Protein AF-A0A1C5SNU8-F1 (afdb_monomer)

Solvent-accessible surface area (backbone atoms only — not comparable to full-atom values): 13095 Å² total; per-residue (Å²): 141,83,81,86,81,80,83,77,84,77,80,78,81,73,76,81,72,66,73,66,79,44,72,91,51,41,48,56,44,56,83,48,59,92,78,25,54,75,48,26,38,67,42,46,34,34,47,98,87,69,51,77,47,75,46,83,23,45,29,24,38,69,58,30,41,38,38,37,35,35,64,41,78,27,30,42,33,36,38,38,39,15,30,21,59,19,45,59,41,85,58,34,63,28,77,75,49,74,39,44,51,77,34,76,48,78,47,64,53,31,52,88,84,43,40,69,71,27,66,38,82,75,85,78,60,53,12,31,40,35,44,35,37,36,35,82,88,68,52,77,46,75,49,54,38,35,32,56,96,51,45,53,80,62,37,54,73,74,77,62,88,40,63,92,65,73,50,70,42,83,46,74,59,98,89,46,41,31,40,36,27,75,86,63,63,59,45,48,70,40,81,42,66,39,88,86,76,71,46,41,32,42,21,33,83,87,24,37,52,48,50,60,42,69,46,98,91,71,49,42,24,36,83,86,17,40,62,54,133

Radius of gyration: 21.9 Å; Cα contacts (8 Å, |Δi|>4): 488; chains: 1; bounding box: 41×76×54 Å

Structure (mmCIF, N/CA/C/O backbone):
data_AF-A0A1C5SNU8-F1
#
_entry.id   AF-A0A1C5SNU8-F1
#
loop_
_atom_site.group_PDB
_atom_site.id
_atom_site.type_symbol
_atom_site.label_atom_id
_atom_site.label_alt_id
_atom_site.label_comp_id
_atom_site.label_asym_id
_atom_site.label_entity_id
_atom_site.label_seq_id
_atom_site.pdbx_PDB_ins_code
_atom_site.Cartn_x
_atom_site.Cartn_y
_atom_site.Cartn_z
_atom_site.occupancy
_atom_site.B_iso_or_equiv
_atom_site.auth_seq_id
_atom_site.auth_comp_id
_atom_site.auth_asym_id
_atom_site.auth_atom_id
_atom_site.pdbx_PDB_model_num
ATOM 1 N N . MET A 1 1 ? -14.085 -54.344 -16.705 1.00 44.59 1 MET A N 1
ATOM 2 C CA . MET A 1 1 ? -13.264 -53.292 -16.062 1.00 44.59 1 MET A CA 1
ATOM 3 C C . MET A 1 1 ? -12.958 -52.204 -17.078 1.00 44.59 1 MET A C 1
ATOM 5 O O . MET A 1 1 ? -12.303 -52.516 -18.061 1.00 44.59 1 MET A O 1
ATOM 9 N N . LYS A 1 2 ? -13.405 -50.963 -16.860 1.00 27.94 2 LYS A N 1
ATOM 10 C CA . LYS A 1 2 ? -12.671 -49.728 -17.201 1.00 27.94 2 LYS A CA 1
ATOM 11 C C . LYS A 1 2 ? -13.446 -48.526 -16.653 1.00 27.94 2 LYS A C 1
ATOM 13 O O . LYS A 1 2 ? -14.664 -48.559 -16.545 1.00 27.94 2 LYS A O 1
ATOM 18 N N . LYS A 1 3 ? -12.673 -47.576 -16.140 1.00 29.56 3 LYS A N 1
ATOM 19 C CA . LYS A 1 3 ? -12.987 -46.669 -15.033 1.00 29.56 3 LYS A CA 1
ATOM 20 C C . LYS A 1 3 ? -13.882 -45.501 -15.458 1.00 29.56 3 LYS A C 1
ATOM 22 O O . LYS A 1 3 ? -13.671 -44.911 -16.510 1.00 29.56 3 LYS A O 1
ATOM 27 N N . SER A 1 4 ? -14.806 -45.133 -14.571 1.00 30.09 4 SER A N 1
ATOM 28 C CA . SER A 1 4 ? -15.506 -43.844 -14.563 1.00 30.09 4 SER A CA 1
ATOM 29 C C . SER A 1 4 ? -14.495 -42.708 -14.387 1.00 30.09 4 SER A C 1
ATOM 31 O O . SER A 1 4 ? -13.848 -42.628 -13.343 1.00 30.09 4 SER A O 1
ATOM 33 N N . ILE A 1 5 ? -14.385 -41.811 -15.367 1.00 30.84 5 ILE A N 1
ATOM 34 C CA . ILE A 1 5 ? -13.663 -40.542 -15.216 1.00 30.84 5 ILE A CA 1
ATOM 35 C C . ILE A 1 5 ? -14.687 -39.502 -14.761 1.00 30.84 5 ILE A C 1
ATOM 37 O O . ILE A 1 5 ? -15.516 -39.044 -15.541 1.00 30.84 5 ILE A O 1
ATOM 41 N N . LYS A 1 6 ? -14.659 -39.165 -13.469 1.00 28.91 6 LYS A N 1
ATOM 42 C CA . LYS A 1 6 ? -15.333 -37.971 -12.955 1.00 28.91 6 LYS A CA 1
ATOM 43 C C . LYS A 1 6 ? -14.480 -36.766 -13.344 1.00 28.91 6 LYS A C 1
ATOM 45 O O . LYS A 1 6 ? -13.405 -36.573 -12.782 1.00 28.91 6 LYS A O 1
ATOM 50 N N . THR A 1 7 ? -14.950 -35.973 -14.298 1.00 26.75 7 THR A N 1
ATOM 51 C CA . THR A 1 7 ? -14.380 -34.657 -14.598 1.00 26.75 7 THR A CA 1
ATOM 52 C C . THR A 1 7 ? -14.768 -33.702 -13.473 1.00 26.75 7 THR A C 1
ATOM 54 O O . THR A 1 7 ? -15.906 -33.245 -13.399 1.00 26.75 7 THR A O 1
ATOM 57 N N . ALA A 1 8 ? -13.837 -33.438 -12.560 1.00 26.34 8 ALA A N 1
ATOM 58 C CA . ALA A 1 8 ? -13.962 -32.346 -11.607 1.00 26.34 8 ALA A CA 1
ATOM 59 C C . ALA A 1 8 ? -13.619 -31.038 -12.332 1.00 26.34 8 ALA A C 1
ATOM 61 O O . ALA A 1 8 ? -12.472 -30.819 -12.719 1.00 26.34 8 ALA A O 1
ATOM 62 N N . I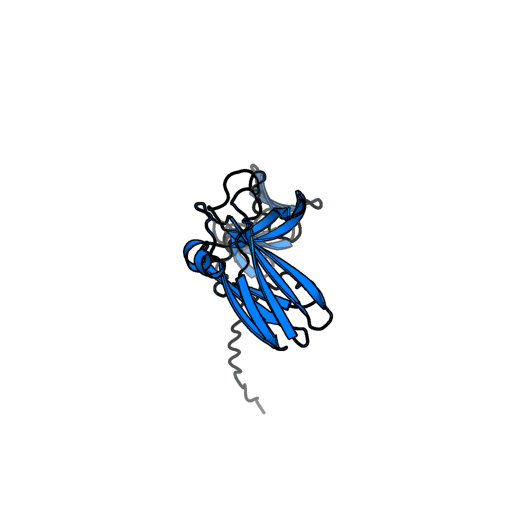LE A 1 9 ? -14.615 -30.175 -12.530 1.00 27.05 9 ILE A N 1
ATOM 63 C CA . ILE A 1 9 ? -14.392 -28.782 -12.919 1.00 27.05 9 ILE A CA 1
ATOM 64 C C . ILE A 1 9 ? -13.860 -28.070 -11.673 1.00 27.05 9 ILE A C 1
ATOM 66 O O . ILE A 1 9 ? -14.624 -27.678 -10.794 1.00 27.05 9 ILE A O 1
ATOM 70 N N . PHE A 1 10 ? -12.540 -27.935 -11.576 1.00 22.44 10 PHE A N 1
ATOM 71 C CA . PHE A 1 10 ? -11.920 -27.006 -10.637 1.00 22.44 10 PHE A CA 1
ATOM 72 C C . PHE A 1 10 ? -11.968 -25.608 -11.256 1.00 22.44 10 PHE A C 1
ATOM 74 O O . PHE A 1 10 ? -11.089 -25.207 -12.016 1.00 22.44 10 PHE A O 1
ATOM 81 N N . ALA A 1 11 ? -13.022 -24.858 -10.937 1.00 23.83 11 ALA A N 1
ATOM 82 C CA . ALA A 1 11 ? -13.015 -23.411 -11.088 1.00 23.83 11 ALA A CA 1
ATOM 83 C C . ALA A 1 11 ? -12.102 -22.826 -9.998 1.00 23.83 11 ALA A C 1
ATOM 85 O O . ALA A 1 11 ? -12.547 -22.452 -8.916 1.00 23.83 11 ALA A O 1
ATOM 86 N N . CYS A 1 12 ? -10.798 -22.797 -10.262 1.00 21.55 12 CYS A N 1
ATOM 87 C CA . CYS A 1 12 ? -9.838 -22.082 -9.431 1.00 21.55 12 CYS A CA 1
ATOM 88 C C . CYS A 1 12 ? -9.940 -20.582 -9.730 1.00 21.55 12 CYS A C 1
ATOM 90 O O . CYS A 1 12 ? -9.171 -20.032 -10.514 1.00 21.55 12 CYS A O 1
ATOM 92 N N . ILE A 1 13 ? -10.903 -19.918 -9.089 1.00 24.14 13 ILE A N 1
ATOM 93 C CA . ILE A 1 13 ? -10.872 -18.467 -8.892 1.00 24.14 13 ILE A CA 1
ATOM 94 C C . ILE A 1 13 ? -9.749 -18.200 -7.883 1.00 24.14 13 ILE A C 1
ATOM 96 O O . ILE A 1 13 ? -9.973 -18.214 -6.675 1.00 24.14 13 ILE A O 1
ATOM 100 N N . PHE A 1 14 ? -8.520 -18.006 -8.359 1.00 25.30 14 PHE A N 1
ATOM 101 C CA . PHE A 1 14 ? -7.465 -17.436 -7.525 1.00 25.30 14 PHE A CA 1
ATOM 102 C C . PHE A 1 14 ? -7.521 -15.917 -7.657 1.00 25.30 14 PHE A C 1
ATOM 104 O O . PHE A 1 14 ? -6.875 -15.317 -8.510 1.00 25.30 14 PHE A O 1
ATOM 111 N N . ALA A 1 15 ? -8.302 -15.293 -6.776 1.00 25.45 15 ALA A N 1
ATOM 112 C CA . ALA A 1 15 ? -8.017 -13.931 -6.363 1.00 25.45 15 ALA A CA 1
ATOM 113 C C . ALA A 1 15 ? -6.635 -13.965 -5.695 1.00 25.45 15 ALA A C 1
ATOM 115 O O . ALA A 1 15 ? -6.487 -14.509 -4.599 1.00 25.45 15 ALA A O 1
ATOM 116 N N . ALA A 1 16 ? -5.609 -13.454 -6.375 1.00 27.88 16 ALA A N 1
ATOM 117 C CA . ALA A 1 16 ? -4.290 -13.287 -5.787 1.00 27.88 16 ALA A CA 1
ATOM 118 C C . ALA A 1 16 ? -4.383 -12.203 -4.703 1.00 27.88 16 ALA A C 1
ATOM 120 O O . ALA A 1 16 ? -4.182 -11.014 -4.940 1.00 27.88 16 ALA A O 1
ATOM 121 N N . ALA A 1 17 ? -4.753 -12.621 -3.494 1.00 29.61 17 ALA A N 1
ATOM 122 C CA . ALA A 1 17 ? -4.591 -11.823 -2.300 1.00 29.61 17 ALA A CA 1
ATOM 123 C C . ALA A 1 17 ? -3.086 -11.638 -2.089 1.00 29.61 17 ALA A C 1
ATOM 125 O O . ALA A 1 17 ? -2.403 -12.535 -1.597 1.00 29.61 17 ALA A O 1
ATOM 126 N N . PHE A 1 18 ? -2.559 -10.479 -2.477 1.00 31.36 18 PHE A N 1
ATOM 127 C CA . PHE A 1 18 ? -1.250 -10.036 -2.021 1.00 31.36 18 PHE A CA 1
ATOM 128 C C . PHE A 1 18 ? -1.324 -9.853 -0.500 1.00 31.36 18 PHE A C 1
ATOM 130 O O . PHE A 1 18 ? -1.670 -8.785 -0.001 1.00 31.36 18 PHE A O 1
ATOM 137 N N . GLN A 1 19 ? -1.036 -10.917 0.251 1.00 30.84 19 GLN A N 1
ATOM 138 C CA . GLN A 1 19 ? -0.783 -10.834 1.682 1.00 30.84 19 GLN A CA 1
ATOM 139 C C . GLN A 1 19 ? 0.593 -10.190 1.872 1.00 30.84 19 GLN A C 1
ATOM 141 O O . GLN A 1 19 ? 1.602 -10.870 2.048 1.00 30.84 19 GLN A O 1
ATOM 146 N N . ILE A 1 20 ? 0.649 -8.858 1.822 1.00 33.97 20 ILE A N 1
ATOM 147 C CA . ILE A 1 20 ? 1.760 -8.131 2.437 1.00 33.97 20 ILE A CA 1
ATOM 148 C C . ILE A 1 20 ? 1.648 -8.456 3.919 1.00 33.97 20 ILE A C 1
ATOM 150 O O . ILE A 1 20 ? 0.596 -8.199 4.502 1.00 33.97 20 ILE A O 1
ATOM 154 N N . THR A 1 21 ? 2.661 -9.130 4.474 1.00 33.22 21 THR A N 1
ATOM 155 C CA . THR A 1 21 ? 2.633 -9.716 5.816 1.00 33.22 21 THR A CA 1
ATOM 156 C C . THR A 1 21 ? 1.950 -8.763 6.783 1.00 33.22 21 THR A C 1
ATOM 158 O O . THR A 1 21 ? 2.488 -7.708 7.114 1.00 33.22 21 THR A O 1
ATOM 161 N N . ALA A 1 22 ? 0.735 -9.142 7.177 1.00 33.84 22 ALA A N 1
ATOM 162 C CA . ALA A 1 22 ? -0.004 -8.525 8.252 1.00 33.84 22 ALA A CA 1
ATOM 163 C C . ALA A 1 22 ? 0.955 -8.371 9.432 1.00 33.84 22 ALA A C 1
ATOM 165 O O . ALA A 1 22 ? 1.423 -9.371 9.983 1.00 33.84 22 ALA A O 1
ATOM 166 N N . PHE A 1 23 ? 1.271 -7.134 9.8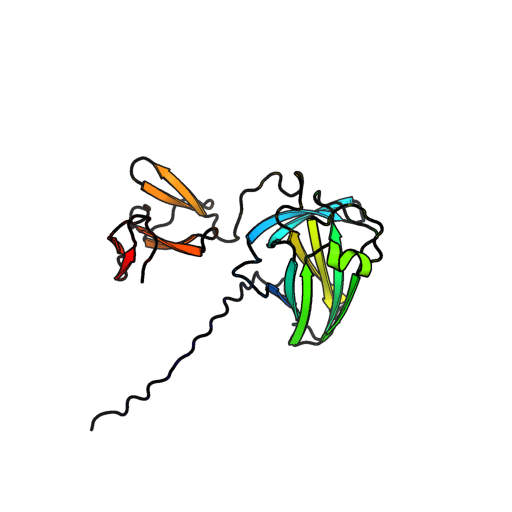16 1.00 42.22 23 PHE A N 1
ATOM 167 C CA . PHE A 1 23 ? 1.798 -6.899 11.152 1.00 42.22 23 PHE A CA 1
ATOM 168 C C . PHE A 1 23 ? 0.763 -7.502 12.112 1.00 42.22 23 PHE A C 1
ATOM 170 O O . PHE A 1 23 ? -0.421 -7.196 12.003 1.00 42.22 23 PHE A O 1
ATOM 177 N N . ALA A 1 24 ? 1.192 -8.482 12.908 1.00 39.47 24 ALA A N 1
ATOM 178 C CA . ALA A 1 24 ? 0.355 -9.553 13.451 1.00 39.47 24 ALA A CA 1
ATOM 179 C C . ALA A 1 24 ? -0.996 -9.111 14.064 1.00 39.47 24 ALA A C 1
ATOM 181 O O . ALA A 1 24 ? -1.068 -8.893 15.259 1.00 39.47 24 ALA A O 1
ATOM 182 N N . GLY A 1 25 ? -2.090 -9.053 13.298 1.00 46.88 25 GLY A N 1
ATOM 183 C CA . GLY A 1 25 ? -3.403 -8.682 13.855 1.00 46.88 25 GLY A CA 1
ATOM 184 C C . GLY A 1 25 ? -4.500 -8.343 12.845 1.00 46.88 25 GLY A C 1
ATOM 185 O O . GLY A 1 25 ? -5.673 -8.506 13.163 1.00 46.88 25 GLY A O 1
ATOM 186 N N . PHE A 1 26 ? -4.164 -7.956 11.611 1.00 44.09 26 PHE A N 1
ATOM 187 C CA . PHE A 1 26 ? -5.151 -7.837 10.531 1.00 44.09 26 PHE A CA 1
ATOM 188 C C . PHE A 1 26 ? -4.514 -8.004 9.150 1.00 44.09 26 PHE A C 1
ATOM 190 O O . PHE A 1 26 ? -3.388 -7.571 8.917 1.00 44.09 26 PHE A O 1
ATOM 197 N N . THR A 1 27 ? -5.245 -8.601 8.208 1.00 56.25 27 THR A N 1
ATOM 198 C CA . THR A 1 27 ? -4.857 -8.631 6.787 1.00 56.25 27 THR A CA 1
ATOM 199 C C . THR A 1 27 ? -5.598 -7.541 6.036 1.00 56.25 27 THR A C 1
ATOM 201 O O . THR A 1 27 ? -6.778 -7.308 6.305 1.00 56.25 27 THR A O 1
ATOM 204 N N . TRP A 1 28 ? -4.957 -6.919 5.054 1.00 59.69 28 TRP A N 1
ATOM 205 C CA . TRP A 1 28 ? -5.624 -5.986 4.156 1.00 59.69 28 TRP A CA 1
ATOM 206 C C . TRP A 1 28 ? -5.464 -6.418 2.698 1.00 59.69 28 TRP A C 1
ATOM 208 O O . TRP A 1 28 ? -4.518 -7.117 2.344 1.00 59.69 28 TRP A O 1
ATOM 218 N N . ARG A 1 29 ? -6.414 -6.017 1.854 1.00 62.06 29 ARG A N 1
ATOM 219 C CA . ARG A 1 29 ? -6.368 -6.195 0.398 1.00 62.06 29 ARG A CA 1
ATOM 220 C C . ARG A 1 29 ? -6.908 -4.950 -0.289 1.00 62.06 29 ARG A C 1
ATOM 222 O O . ARG A 1 29 ? -7.798 -4.294 0.250 1.00 62.06 29 ARG A O 1
ATOM 229 N N . VAL A 1 30 ? -6.414 -4.646 -1.483 1.00 57.31 30 VAL A N 1
ATOM 230 C CA . VAL A 1 30 ? -7.061 -3.660 -2.358 1.00 57.31 30 VAL A CA 1
ATOM 231 C C . VAL A 1 30 ? -8.092 -4.397 -3.206 1.00 57.31 30 VAL A C 1
ATOM 233 O O . VAL A 1 30 ? -7.768 -5.424 -3.795 1.00 57.31 30 VAL A O 1
ATOM 236 N N . GLU A 1 31 ? -9.332 -3.914 -3.252 1.00 50.38 31 GLU A N 1
ATOM 237 C CA . GLU A 1 31 ? -10.447 -4.661 -3.863 1.00 50.38 31 GLU A CA 1
ATOM 238 C C . GLU A 1 31 ? -10.383 -4.775 -5.393 1.00 50.38 31 GLU A C 1
ATOM 240 O O . GLU A 1 31 ? -11.124 -5.552 -5.982 1.00 50.38 31 GLU A O 1
ATOM 245 N N . SER A 1 32 ? -9.453 -4.066 -6.035 1.00 44.88 32 SER A N 1
ATOM 246 C CA . SER A 1 32 ? -9.166 -4.189 -7.466 1.00 44.88 32 SER A CA 1
ATOM 247 C C . SER A 1 32 ? -7.655 -4.128 -7.694 1.00 44.88 32 SER A C 1
ATOM 249 O O . SER A 1 32 ? -7.113 -3.094 -8.110 1.00 44.88 32 SER A O 1
ATOM 251 N N . ALA A 1 33 ? -6.961 -5.220 -7.358 1.00 39.25 33 ALA A N 1
ATOM 252 C CA . ALA A 1 33 ? -5.504 -5.346 -7.469 1.00 39.25 33 ALA A CA 1
ATOM 253 C C . ALA A 1 33 ? -4.980 -5.018 -8.882 1.00 39.25 33 ALA A C 1
ATOM 255 O O . ALA A 1 33 ? -3.914 -4.421 -9.002 1.00 39.25 33 ALA A O 1
ATOM 256 N N . ASP A 1 34 ? -5.777 -5.282 -9.922 1.00 39.31 34 ASP A N 1
ATOM 257 C CA . ASP A 1 34 ? -5.371 -5.142 -11.328 1.00 39.31 34 ASP A CA 1
ATOM 258 C C . ASP A 1 34 ? -5.349 -3.692 -11.840 1.00 39.31 34 ASP A C 1
ATOM 260 O O . ASP A 1 34 ? -4.824 -3.410 -12.915 1.00 39.31 34 ASP A O 1
ATOM 264 N N . SER A 1 35 ? -5.912 -2.738 -11.089 1.00 48.41 35 SER A N 1
ATOM 265 C CA . SER A 1 35 ? -5.993 -1.341 -11.538 1.00 48.41 35 SER A CA 1
ATOM 266 C C . SER A 1 35 ? -5.609 -0.308 -10.492 1.00 48.41 35 SER A C 1
ATOM 268 O O . SER A 1 35 ? -5.313 0.825 -10.876 1.00 48.41 35 SER A O 1
ATOM 270 N N . SER A 1 36 ? -5.604 -0.655 -9.203 1.00 59.06 36 SER A N 1
ATOM 271 C CA . SER A 1 36 ? -5.521 0.330 -8.119 1.00 59.06 36 SER A CA 1
ATOM 272 C C . SER A 1 36 ? -4.304 0.186 -7.204 1.00 59.06 36 SER A C 1
ATOM 274 O O . SER A 1 36 ? -3.920 1.182 -6.603 1.00 59.06 36 SER A O 1
ATOM 276 N N . TYR A 1 37 ? -3.638 -0.970 -7.150 1.00 65.19 37 TYR A N 1
ATOM 277 C CA . TYR A 1 37 ? -2.300 -1.108 -6.565 1.00 65.19 37 TYR A CA 1
ATOM 278 C C . TYR A 1 37 ? -1.249 -0.879 -7.654 1.00 65.19 37 TYR A C 1
ATOM 280 O O . TYR A 1 37 ? -1.411 -1.358 -8.772 1.00 65.19 37 TYR A O 1
ATOM 288 N N . VAL A 1 38 ? -0.196 -0.117 -7.358 1.00 63.16 38 VAL A N 1
ATOM 289 C CA . VAL A 1 38 ? 0.828 0.236 -8.361 1.00 63.16 38 VAL A CA 1
ATOM 290 C C . VAL A 1 38 ? 2.264 -0.011 -7.889 1.00 63.16 38 VAL A C 1
ATOM 292 O O . VAL A 1 38 ? 3.205 0.298 -8.613 1.00 63.16 38 VAL A O 1
ATOM 295 N N . GLY A 1 39 ? 2.450 -0.573 -6.690 1.00 63.94 39 GLY A N 1
ATOM 296 C CA . GLY A 1 39 ? 3.759 -0.979 -6.171 1.00 63.94 39 GLY A CA 1
ATOM 297 C C . GLY A 1 39 ? 3.932 -0.700 -4.681 1.00 63.94 39 GLY A C 1
ATOM 298 O O . GLY A 1 39 ? 2.970 -0.456 -3.959 1.00 63.94 39 GLY A O 1
ATOM 299 N N . THR A 1 40 ? 5.173 -0.718 -4.204 1.00 61.91 40 THR A N 1
ATOM 300 C CA . THR A 1 40 ? 5.547 -0.332 -2.834 1.00 61.91 40 THR A CA 1
ATOM 301 C C . THR A 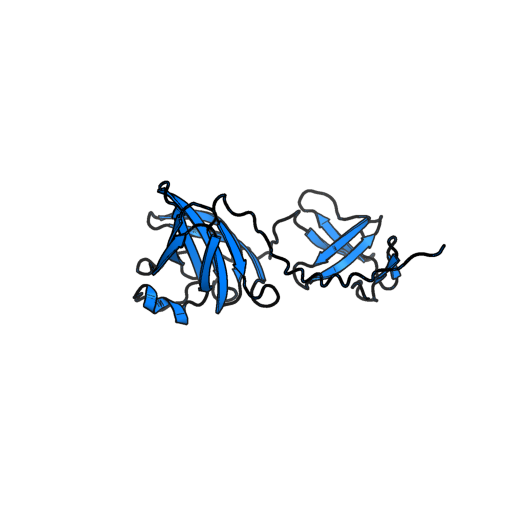1 40 ? 6.672 0.701 -2.862 1.00 61.91 40 THR A C 1
ATOM 303 O O . THR A 1 40 ? 7.443 0.779 -3.819 1.00 61.91 40 THR A O 1
ATOM 306 N N . THR A 1 41 ? 6.752 1.521 -1.818 1.00 62.78 41 THR A N 1
ATOM 307 C CA . THR A 1 41 ? 7.825 2.498 -1.603 1.00 62.78 41 THR A CA 1
ATOM 308 C C . THR A 1 41 ? 8.162 2.585 -0.122 1.00 62.78 41 THR A C 1
ATOM 310 O O . THR A 1 41 ? 7.356 2.206 0.723 1.00 62.78 41 THR A O 1
ATOM 313 N N . ASN A 1 42 ? 9.328 3.137 0.203 1.00 68.88 42 ASN A N 1
ATOM 314 C CA . ASN A 1 42 ? 9.554 3.650 1.548 1.00 68.88 42 ASN A CA 1
ATOM 315 C C . ASN A 1 42 ? 8.815 4.983 1.691 1.00 68.88 42 ASN A C 1
ATOM 317 O O . ASN A 1 42 ? 8.992 5.887 0.873 1.00 68.88 42 ASN A O 1
ATOM 321 N N . VAL A 1 43 ? 7.975 5.096 2.713 1.00 70.69 43 VAL A N 1
ATOM 322 C CA . VAL A 1 43 ? 7.291 6.332 3.089 1.00 70.69 43 VAL A CA 1
ATOM 323 C C . VAL A 1 43 ? 7.950 6.878 4.344 1.00 70.69 43 VAL A C 1
ATOM 325 O O . VAL A 1 43 ? 8.154 6.136 5.298 1.00 70.69 43 VAL A O 1
ATOM 328 N N . THR A 1 44 ? 8.281 8.169 4.352 1.00 76.06 44 THR A N 1
ATOM 329 C CA . THR A 1 44 ? 8.698 8.877 5.568 1.00 76.06 44 THR A CA 1
ATOM 330 C C . THR A 1 44 ? 7.612 9.865 5.954 1.00 76.06 44 THR A C 1
ATOM 332 O O . THR A 1 44 ? 7.241 10.711 5.144 1.00 76.06 44 THR A O 1
ATOM 335 N N . VAL A 1 45 ? 7.114 9.769 7.184 1.00 79.25 45 VAL A N 1
ATOM 336 C CA . VAL A 1 45 ? 6.154 10.724 7.748 1.00 79.25 45 VAL A CA 1
ATOM 337 C C . VAL A 1 45 ? 6.713 11.365 9.007 1.00 79.25 45 VAL A C 1
ATOM 339 O O . VAL A 1 45 ? 7.506 10.763 9.730 1.00 79.25 45 VAL A O 1
ATOM 342 N N . THR A 1 46 ? 6.270 12.580 9.296 1.00 76.62 46 THR A N 1
ATOM 343 C CA . THR A 1 46 ? 6.515 13.232 10.582 1.00 76.62 46 THR A CA 1
ATOM 344 C C . THR A 1 46 ? 5.293 13.015 11.464 1.00 76.62 46 THR A C 1
ATOM 346 O O . THR A 1 46 ? 4.177 13.382 11.098 1.00 76.62 46 THR A O 1
ATOM 349 N N . ASN A 1 47 ? 5.469 12.391 12.625 1.00 75.44 47 ASN A N 1
ATOM 350 C CA . ASN A 1 47 ? 4.366 12.194 13.557 1.00 75.44 47 ASN A CA 1
ATOM 351 C C . ASN A 1 47 ? 4.004 13.508 14.284 1.00 75.44 47 ASN A C 1
ATOM 353 O O . ASN A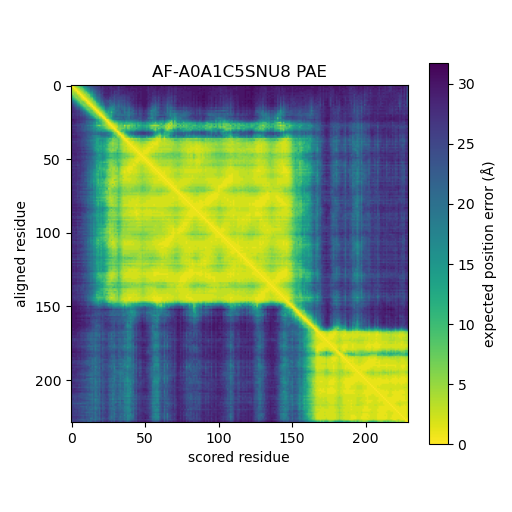 1 47 ? 4.657 14.544 14.133 1.00 75.44 47 ASN A O 1
ATOM 357 N N . THR A 1 48 ? 2.951 13.488 15.103 1.00 72.88 48 THR A N 1
ATOM 358 C CA . THR A 1 48 ? 2.468 14.692 15.801 1.00 72.88 48 THR A CA 1
ATOM 359 C C . THR A 1 48 ? 3.472 15.278 16.796 1.00 72.88 48 THR A C 1
ATOM 361 O O . THR A 1 48 ? 3.386 16.479 17.067 1.00 72.88 48 THR A O 1
ATOM 364 N N . SER A 1 49 ? 4.432 14.476 17.280 1.00 78.00 49 SER A N 1
ATOM 365 C CA . SER A 1 49 ? 5.526 14.898 18.164 1.00 78.00 49 SER A CA 1
ATOM 366 C C . SER A 1 49 ? 6.767 15.399 17.411 1.00 78.00 49 SER A C 1
ATOM 368 O O . SER A 1 49 ? 7.786 15.663 18.040 1.00 78.00 49 SER A O 1
ATOM 370 N N . GLY A 1 50 ? 6.723 15.492 16.077 1.00 73.06 50 GLY A N 1
ATOM 371 C CA . GLY A 1 50 ? 7.841 15.965 15.254 1.00 73.06 50 GLY A CA 1
ATOM 372 C C . GLY A 1 50 ? 8.900 14.906 14.926 1.00 73.06 50 GLY A C 1
ATOM 373 O O . GLY A 1 50 ? 9.885 15.214 14.259 1.00 73.06 50 GLY A O 1
ATOM 374 N N . LYS A 1 51 ? 8.716 13.650 15.352 1.00 77.31 51 LYS A N 1
ATOM 375 C CA . LYS A 1 51 ? 9.641 12.556 15.031 1.00 77.31 51 LYS A CA 1
ATOM 376 C C . LYS A 1 51 ? 9.353 12.028 13.625 1.00 77.31 51 LYS A C 1
ATOM 378 O O . LYS A 1 51 ? 8.200 11.772 13.281 1.00 77.31 51 LYS A O 1
ATOM 383 N N . LYS A 1 52 ? 10.411 11.824 12.836 1.00 76.62 52 LYS A N 1
ATOM 384 C CA . LYS A 1 52 ? 10.325 11.164 11.528 1.00 76.62 52 LYS A CA 1
ATOM 385 C C . LYS A 1 52 ? 10.272 9.648 11.694 1.00 76.62 52 LYS A C 1
ATOM 387 O O . LYS A 1 52 ? 11.060 9.072 12.444 1.00 76.62 52 LYS A O 1
ATOM 392 N N . GLU A 1 53 ? 9.348 9.017 10.988 1.00 73.56 53 GLU A N 1
ATOM 393 C CA . GLU A 1 53 ? 9.156 7.570 10.947 1.00 73.56 53 GLU A CA 1
ATOM 394 C C . GLU A 1 53 ? 9.157 7.105 9.493 1.00 73.56 53 GLU A C 1
ATOM 396 O O . GLU A 1 53 ? 8.509 7.728 8.652 1.00 73.56 53 GLU A O 1
ATOM 401 N N . THR A 1 54 ? 9.862 6.010 9.209 1.00 71.81 54 THR A N 1
ATOM 402 C CA . THR A 1 54 ? 9.969 5.438 7.864 1.00 71.81 54 THR A CA 1
ATOM 403 C C . THR A 1 54 ? 9.484 3.994 7.867 1.00 71.81 54 THR A C 1
ATOM 405 O O . THR A 1 54 ? 9.825 3.235 8.774 1.00 71.81 54 THR A O 1
ATOM 408 N N . GLU A 1 55 ? 8.692 3.611 6.867 1.00 66.88 55 GLU A N 1
ATOM 409 C CA . GLU A 1 55 ? 8.248 2.226 6.670 1.00 66.88 55 GLU A CA 1
ATOM 410 C C . GLU A 1 55 ? 8.018 1.897 5.190 1.00 66.88 55 GLU A C 1
ATOM 412 O O . GLU A 1 55 ? 7.854 2.795 4.364 1.00 66.88 55 GLU A O 1
ATOM 417 N N . ASP A 1 56 ? 7.975 0.606 4.856 1.00 67.38 56 ASP A N 1
ATOM 418 C CA . ASP A 1 56 ? 7.495 0.157 3.548 1.00 67.38 56 ASP A CA 1
ATOM 419 C C . ASP A 1 56 ? 5.970 0.339 3.474 1.00 67.38 56 ASP A C 1
ATOM 421 O O . ASP A 1 56 ? 5.236 -0.162 4.329 1.00 67.38 56 ASP A O 1
ATOM 425 N N . ALA A 1 57 ? 5.485 1.005 2.427 1.00 70.06 57 ALA A N 1
ATOM 426 C CA . ALA A 1 57 ? 4.067 1.249 2.201 1.00 70.06 57 ALA A CA 1
ATOM 427 C C . ALA A 1 57 ? 3.644 0.933 0.755 1.00 70.06 57 ALA A C 1
ATOM 429 O O . ALA A 1 57 ? 4.388 1.224 -0.188 1.00 70.06 57 ALA A O 1
ATOM 430 N N . PRO A 1 58 ? 2.443 0.361 0.548 1.00 74.56 58 PRO A N 1
ATOM 431 C CA . PRO A 1 58 ? 1.831 0.246 -0.768 1.00 74.56 58 PRO A CA 1
ATOM 432 C C . PRO A 1 58 ? 1.561 1.617 -1.390 1.00 74.56 58 PRO A C 1
ATOM 434 O O . PRO A 1 58 ? 1.084 2.541 -0.729 1.00 74.56 58 PRO A O 1
ATOM 437 N N . ILE A 1 59 ? 1.812 1.708 -2.690 1.00 75.50 59 ILE A N 1
ATOM 438 C CA . ILE A 1 59 ? 1.380 2.801 -3.548 1.00 75.50 59 ILE A CA 1
ATOM 439 C C . ILE A 1 59 ? 0.078 2.365 -4.212 1.00 75.50 59 ILE A C 1
ATOM 441 O O . ILE A 1 59 ? -0.001 1.294 -4.822 1.00 75.50 59 ILE A O 1
ATOM 445 N N . VAL A 1 60 ? -0.939 3.209 -4.116 1.00 77.75 60 VAL A N 1
ATOM 446 C CA . VAL A 1 60 ? -2.247 2.981 -4.721 1.00 77.75 60 VAL A CA 1
ATOM 447 C C . VAL A 1 60 ? -2.677 4.168 -5.576 1.00 77.75 60 VAL A C 1
ATOM 449 O O . VAL A 1 60 ? -2.254 5.301 -5.353 1.00 77.75 60 VAL A O 1
ATOM 452 N N . LYS A 1 61 ? -3.542 3.941 -6.562 1.00 77.44 61 LYS A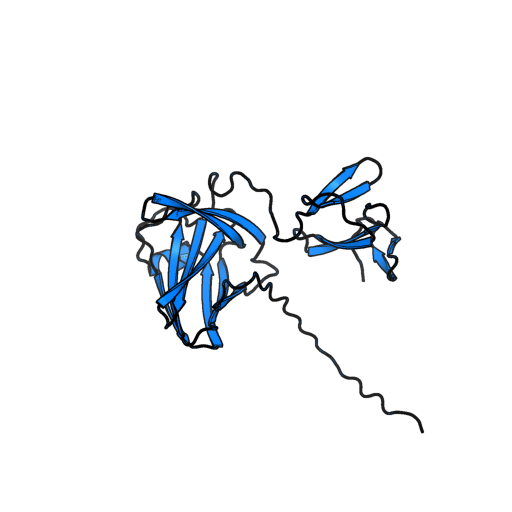 N 1
ATOM 453 C CA . LYS A 1 61 ? -4.215 5.034 -7.268 1.00 77.44 61 LYS A CA 1
ATOM 454 C C . LYS A 1 61 ? -5.211 5.716 -6.333 1.00 77.44 61 LYS A C 1
ATOM 456 O O . LYS A 1 61 ? -5.816 5.081 -5.471 1.00 77.44 61 LYS A O 1
ATOM 461 N N . ARG A 1 62 ? -5.414 7.016 -6.540 1.00 81.62 62 ARG A N 1
ATOM 462 C CA . ARG A 1 62 ? -6.485 7.760 -5.874 1.00 81.62 62 ARG A CA 1
ATOM 463 C C . ARG A 1 62 ? -7.832 7.071 -6.119 1.00 81.62 62 ARG A C 1
ATOM 465 O O . ARG A 1 62 ? -8.123 6.689 -7.250 1.00 81.62 62 ARG A O 1
ATOM 472 N N . GLY A 1 63 ? -8.623 6.906 -5.062 1.00 82.06 63 GLY A N 1
ATOM 473 C CA . GLY A 1 63 ? -9.910 6.205 -5.118 1.00 82.06 63 GLY A CA 1
ATOM 474 C C . GLY A 1 63 ? -9.826 4.694 -4.897 1.00 82.06 63 GLY A C 1
ATOM 475 O O . GLY A 1 63 ? -10.865 4.041 -4.866 1.00 82.06 63 GLY A O 1
ATOM 476 N N . ALA A 1 64 ? -8.630 4.127 -4.699 1.00 82.38 64 ALA A N 1
ATOM 477 C CA . ALA A 1 64 ? -8.487 2.720 -4.336 1.00 82.38 64 ALA A CA 1
ATOM 478 C C . ALA A 1 64 ? -9.267 2.393 -3.053 1.00 82.38 64 ALA A C 1
ATOM 480 O O . ALA A 1 64 ? -9.209 3.142 -2.076 1.00 82.38 64 ALA A O 1
ATOM 481 N N . VAL A 1 65 ? -9.968 1.259 -3.039 1.00 83.81 65 VAL A N 1
ATOM 482 C CA . VAL A 1 65 ? -10.667 0.761 -1.849 1.00 83.81 65 VAL A CA 1
ATOM 483 C C . VAL A 1 65 ? -9.811 -0.302 -1.181 1.00 83.81 65 VAL A C 1
ATOM 485 O O . VAL A 1 65 ? -9.468 -1.316 -1.794 1.00 83.81 65 VAL A O 1
ATOM 488 N N . VAL A 1 66 ? -9.472 -0.067 0.082 1.00 82.19 66 VAL A N 1
ATOM 489 C CA . VAL A 1 66 ? -8.784 -1.036 0.932 1.00 82.19 66 VAL A CA 1
ATOM 490 C C . VAL A 1 66 ? -9.808 -1.721 1.812 1.00 82.19 66 VAL A C 1
ATOM 492 O O . VAL A 1 66 ? -10.582 -1.059 2.496 1.00 82.19 66 VAL A O 1
ATOM 495 N N . THR A 1 67 ? -9.775 -3.049 1.822 1.00 80.44 67 THR A N 1
ATOM 496 C CA . THR A 1 67 ? -10.499 -3.862 2.794 1.00 80.44 67 THR A CA 1
ATOM 497 C C . THR A 1 67 ? -9.546 -4.388 3.838 1.00 80.44 67 THR A C 1
ATOM 499 O O . THR A 1 67 ? -8.562 -5.039 3.497 1.00 80.44 67 THR A O 1
ATOM 502 N N . VAL A 1 68 ? -9.879 -4.171 5.101 1.00 77.62 68 VAL A N 1
ATOM 503 C CA . VAL A 1 68 ? -9.210 -4.757 6.255 1.00 77.62 68 VAL A CA 1
ATOM 504 C C . VAL A 1 68 ? -10.075 -5.877 6.817 1.00 77.62 68 VAL A C 1
ATOM 506 O O . VAL A 1 68 ? -11.295 -5.752 6.861 1.00 77.62 68 VAL A O 1
ATOM 509 N N . THR A 1 69 ? -9.458 -6.986 7.210 1.00 76.94 69 THR A N 1
ATOM 510 C CA . THR A 1 69 ? -10.118 -8.107 7.893 1.00 76.94 69 THR A CA 1
ATOM 511 C C . THR A 1 69 ? -9.529 -8.255 9.286 1.00 76.94 69 THR A C 1
ATOM 513 O O . THR A 1 69 ? -8.318 -8.442 9.423 1.00 76.94 69 THR A O 1
ATOM 516 N N . GLU A 1 70 ? -10.386 -8.173 10.301 1.00 81.81 70 GLU A N 1
ATOM 517 C CA . GLU A 1 70 ? -9.980 -8.217 11.705 1.00 81.81 70 GLU A CA 1
ATOM 518 C C . GLU A 1 70 ? -9.639 -9.648 12.138 1.00 81.81 70 GLU A C 1
ATOM 520 O O . GLU A 1 70 ? -10.468 -10.554 11.996 1.00 81.81 70 GLU A O 1
ATOM 525 N N . ALA A 1 71 ? -8.441 -9.856 12.693 1.00 73.50 71 ALA A N 1
ATOM 526 C CA . ALA A 1 71 ? -8.017 -11.171 13.176 1.00 73.50 71 ALA A CA 1
ATOM 527 C C . ALA A 1 71 ? -8.046 -11.298 14.710 1.00 73.50 71 ALA A C 1
ATOM 529 O O . ALA A 1 71 ? -8.142 -12.425 15.213 1.00 73.50 71 ALA A O 1
ATOM 530 N N . ALA A 1 72 ? -7.997 -10.187 15.453 1.00 75.06 72 ALA A N 1
ATOM 531 C CA . ALA A 1 72 ? -8.162 -10.172 16.903 1.00 75.06 72 ALA A CA 1
ATOM 532 C C . ALA A 1 72 ? -9.642 -10.291 17.300 1.00 75.06 72 ALA A C 1
ATOM 534 O O . ALA A 1 72 ? -10.539 -10.301 16.459 1.00 75.06 72 ALA A O 1
ATOM 535 N N . THR A 1 73 ? -9.913 -10.403 18.603 1.00 82.56 73 THR A N 1
ATOM 536 C CA . THR A 1 73 ? -11.281 -10.488 19.149 1.00 82.56 73 THR A CA 1
ATOM 537 C C . THR A 1 73 ? -12.148 -9.319 18.674 1.00 82.56 73 THR A C 1
ATOM 539 O O . THR A 1 73 ? -13.284 -9.511 18.226 1.00 82.56 73 THR A O 1
ATOM 542 N N . SER A 1 74 ? -11.585 -8.115 18.726 1.00 87.56 74 SER A N 1
ATOM 543 C CA . SER A 1 74 ? -12.129 -6.906 18.120 1.00 87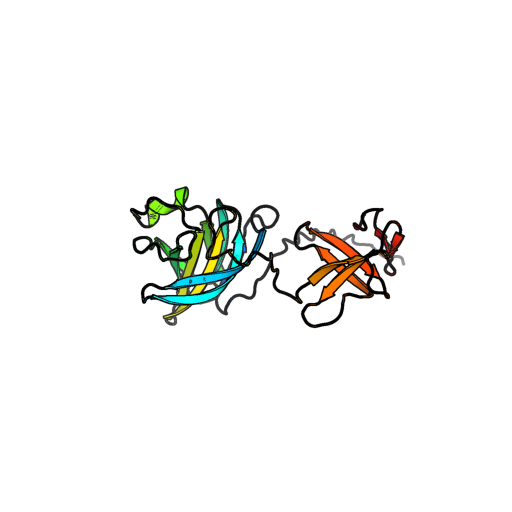.56 74 SER A CA 1
ATOM 544 C C . SER A 1 74 ? -11.057 -5.827 18.048 1.00 87.56 74 SER A C 1
ATOM 546 O O . SER A 1 74 ? -10.196 -5.789 18.928 1.00 87.56 74 SER A O 1
ATOM 548 N N . ALA A 1 75 ? -11.182 -4.897 17.105 1.00 89.12 75 ALA A N 1
ATOM 549 C CA . ALA A 1 75 ? -10.397 -3.670 17.106 1.00 89.12 75 ALA A CA 1
ATOM 550 C C . ALA A 1 75 ? -11.231 -2.454 16.712 1.00 89.12 75 ALA A C 1
ATOM 552 O O . ALA A 1 75 ? -12.170 -2.543 15.918 1.00 89.12 75 ALA A O 1
ATOM 553 N N . THR A 1 76 ? -10.863 -1.302 17.264 1.00 93.00 76 THR A N 1
ATOM 554 C CA . THR A 1 76 ? -11.369 -0.001 16.827 1.00 93.00 76 THR A CA 1
ATOM 555 C C . THR A 1 76 ? -10.428 0.579 15.787 1.00 93.00 76 THR A C 1
ATOM 557 O O . THR A 1 76 ? -9.217 0.643 16.008 1.00 93.00 76 THR A O 1
ATOM 560 N N . TYR A 1 77 ? -10.999 1.024 14.673 1.00 91.69 77 TYR A N 1
ATOM 561 C CA . TYR A 1 77 ? -10.270 1.526 13.523 1.00 91.69 77 TYR A CA 1
ATOM 562 C C . TYR A 1 77 ? -10.370 3.041 13.414 1.00 91.69 77 TYR A C 1
ATOM 564 O O . TYR A 1 77 ? -11.449 3.622 13.544 1.00 91.69 77 TYR A O 1
ATOM 572 N N . THR A 1 78 ? -9.244 3.683 13.129 1.00 93.25 78 THR A N 1
ATOM 573 C CA . THR A 1 78 ? -9.172 5.116 12.835 1.00 93.25 78 THR A CA 1
ATOM 574 C C . THR A 1 78 ? -8.305 5.373 11.612 1.00 93.25 78 THR A C 1
ATOM 576 O O . THR A 1 78 ? -7.499 4.530 11.216 1.00 93.25 78 THR A O 1
ATOM 579 N N . VAL A 1 79 ? -8.470 6.545 10.998 1.00 94.06 79 VAL A N 1
ATOM 580 C CA . VAL A 1 79 ? -7.650 6.989 9.869 1.00 94.06 79 VAL A CA 1
ATOM 581 C C . VAL A 1 79 ? -7.075 8.364 10.140 1.00 94.06 79 VAL A C 1
ATOM 583 O O . VAL A 1 79 ? -7.782 9.295 10.530 1.00 94.06 79 VAL A O 1
ATOM 586 N N . LYS A 1 80 ? -5.779 8.486 9.868 1.00 92.62 80 LYS A N 1
ATOM 587 C CA . LYS A 1 80 ? -5.037 9.744 9.818 1.00 92.62 80 LYS A CA 1
ATOM 588 C C . LYS A 1 80 ? -4.566 10.008 8.395 1.00 92.62 80 LYS A C 1
ATOM 590 O O . LYS A 1 80 ? -4.465 9.087 7.584 1.00 92.62 80 LYS A O 1
ATOM 595 N N . ALA A 1 81 ? -4.254 11.264 8.103 1.00 92.38 81 ALA A N 1
ATOM 596 C CA . ALA A 1 81 ? -3.780 11.683 6.794 1.00 92.38 81 ALA A CA 1
ATOM 597 C C . ALA A 1 81 ? -2.549 12.585 6.915 1.00 92.38 81 ALA A C 1
ATOM 599 O O . ALA A 1 81 ? -2.378 13.318 7.893 1.00 92.38 81 ALA A O 1
ATOM 600 N N . TYR A 1 82 ? -1.701 12.521 5.897 1.00 89.50 82 TYR A N 1
ATOM 601 C CA . TYR A 1 82 ? -0.503 13.336 5.761 1.00 89.50 82 TYR A CA 1
ATOM 602 C C . TYR A 1 82 ? -0.501 13.978 4.377 1.00 89.50 82 TYR A C 1
ATOM 604 O O . TYR A 1 82 ? -1.007 13.395 3.412 1.00 89.50 82 TYR A O 1
ATOM 612 N N . ASP A 1 83 ? 0.061 15.177 4.279 1.00 84.19 83 ASP A N 1
ATOM 613 C CA . ASP A 1 83 ? 0.224 15.871 3.005 1.00 84.19 83 ASP A CA 1
ATOM 614 C C . ASP A 1 83 ? 1.211 15.138 2.074 1.00 84.19 83 ASP A C 1
ATOM 616 O O . ASP A 1 83 ? 1.825 14.128 2.431 1.00 84.19 83 ASP A O 1
ATOM 620 N N . GLY A 1 84 ? 1.378 15.649 0.852 1.00 74.38 84 GLY A N 1
ATOM 621 C CA . GLY A 1 84 ? 2.316 15.089 -0.128 1.00 74.38 84 GLY A CA 1
ATOM 622 C C . GLY A 1 84 ? 3.792 15.080 0.306 1.00 74.38 84 GLY A C 1
ATOM 623 O O . GLY A 1 84 ? 4.595 14.385 -0.315 1.00 74.38 84 GLY A O 1
ATOM 624 N N . MET A 1 85 ? 4.146 15.806 1.371 1.00 71.06 85 MET A N 1
ATOM 625 C CA . MET A 1 85 ? 5.491 15.889 1.947 1.00 71.06 85 MET A CA 1
ATOM 626 C C . MET A 1 85 ? 5.654 15.019 3.207 1.00 71.06 85 MET A C 1
ATOM 628 O O . MET A 1 85 ? 6.746 14.961 3.772 1.00 71.06 85 MET A O 1
ATOM 632 N N . GLY A 1 86 ? 4.602 14.312 3.634 1.00 76.69 86 GLY A N 1
ATOM 633 C CA . GLY A 1 86 ? 4.620 13.463 4.823 1.00 76.69 86 GLY A CA 1
ATOM 634 C C . GLY A 1 86 ? 4.422 14.234 6.131 1.00 76.69 86 GLY A C 1
ATOM 635 O O . GLY A 1 86 ? 4.676 13.682 7.205 1.00 76.69 86 GLY A O 1
ATOM 636 N N . ASN A 1 87 ? 3.970 15.489 6.081 1.00 81.31 87 ASN A N 1
ATOM 637 C CA . ASN A 1 87 ? 3.584 16.235 7.277 1.00 81.31 87 ASN A CA 1
ATOM 638 C C . ASN A 1 87 ? 2.161 15.857 7.702 1.00 81.31 87 ASN A C 1
ATOM 640 O O . ASN A 1 87 ? 1.301 15.637 6.848 1.00 81.31 87 ASN A O 1
ATOM 644 N N . PRO A 1 88 ? 1.872 15.803 9.011 1.00 88.56 88 PRO A N 1
ATOM 645 C CA . PRO A 1 88 ? 0.560 15.398 9.486 1.00 88.56 88 PRO A CA 1
ATOM 646 C C . PRO A 1 88 ? -0.483 16.475 9.177 1.00 88.56 88 PRO A C 1
ATOM 648 O O . PRO A 1 88 ? -0.299 17.645 9.521 1.00 88.56 88 PRO A O 1
ATOM 651 N N . ILE A 1 89 ? -1.620 16.063 8.619 1.00 90.62 89 ILE A N 1
ATOM 652 C CA . ILE A 1 89 ? -2.817 16.903 8.532 1.00 90.62 89 ILE A CA 1
ATOM 653 C C . ILE A 1 89 ? -3.500 16.830 9.902 1.00 90.62 89 ILE A C 1
ATOM 655 O O . ILE A 1 89 ? -4.273 15.920 10.194 1.00 90.62 89 ILE A O 1
ATOM 659 N N . ARG A 1 90 ? -3.108 17.741 10.801 1.00 90.44 90 ARG A N 1
ATOM 660 C CA . ARG A 1 90 ? -3.369 17.642 12.253 1.00 90.44 90 ARG A CA 1
ATOM 661 C C . ARG A 1 90 ? -4.848 17.647 12.639 1.00 90.44 90 ARG A C 1
ATOM 663 O O . ARG A 1 90 ? -5.186 17.141 13.704 1.00 90.44 90 ARG A O 1
ATOM 670 N N . ASP A 1 91 ? -5.694 18.230 11.802 1.00 91.81 91 ASP A N 1
ATOM 671 C CA . ASP A 1 91 ? -7.136 18.335 12.011 1.00 91.81 91 ASP A CA 1
ATOM 672 C C . ASP A 1 91 ? -7.923 17.171 11.384 1.00 91.81 91 ASP A C 1
ATOM 674 O O . ASP A 1 91 ? -9.144 17.153 11.475 1.00 91.81 91 ASP A O 1
ATOM 678 N N . PHE A 1 92 ? -7.253 16.178 10.784 1.00 94.25 92 PHE A N 1
ATOM 679 C CA . PHE A 1 92 ? -7.901 14.989 10.239 1.00 94.25 92 PHE A CA 1
ATOM 680 C C . PHE A 1 92 ? -7.689 13.758 11.133 1.00 94.25 92 PHE A C 1
ATOM 682 O O . PHE A 1 92 ? -6.585 13.217 11.236 1.00 94.25 92 PHE A O 1
ATOM 689 N N . ASN A 1 93 ? -8.776 13.277 11.743 1.00 92.56 93 ASN A N 1
ATOM 690 C CA . ASN A 1 93 ? -8.816 12.014 12.480 1.00 92.56 93 ASN A CA 1
ATOM 691 C C . ASN A 1 93 ? -10.216 11.386 12.375 1.00 92.56 93 ASN A C 1
ATOM 693 O O . ASN A 1 93 ? -11.122 11.753 13.124 1.00 92.56 93 ASN A O 1
ATOM 697 N N . ALA A 1 94 ? -10.398 10.469 11.423 1.00 94.19 94 ALA A N 1
ATOM 698 C CA . ALA A 1 94 ? -11.679 9.808 11.185 1.00 94.19 94 ALA A CA 1
ATOM 699 C C . ALA A 1 94 ? -11.775 8.502 11.985 1.00 94.19 94 ALA A C 1
ATOM 701 O O . ALA A 1 94 ? -10.842 7.700 11.993 1.00 94.19 94 ALA A O 1
ATOM 702 N N . SER A 1 95 ? -12.915 8.267 12.637 1.00 93.81 95 SER A N 1
ATOM 703 C CA . SER A 1 95 ? -13.229 6.970 13.243 1.00 93.81 95 SER A CA 1
ATOM 704 C C . SER A 1 95 ? -13.970 6.106 12.232 1.00 93.81 95 SER A C 1
ATOM 706 O O . SER A 1 95 ? -14.959 6.551 11.654 1.00 93.81 95 SER A O 1
ATOM 708 N N . LEU A 1 96 ? -13.510 4.872 12.040 1.00 91.06 96 LEU A N 1
ATOM 709 C CA . LEU A 1 96 ? -14.153 3.887 11.169 1.00 91.06 96 LEU A CA 1
ATOM 710 C C . LEU A 1 96 ? -14.996 2.867 11.953 1.00 91.06 96 LEU A C 1
ATOM 712 O O . LEU A 1 96 ? -15.596 1.971 11.363 1.00 91.06 96 LEU A O 1
ATOM 716 N N . GLY A 1 97 ? -15.055 3.006 13.280 1.00 91.88 97 GLY A N 1
ATOM 717 C CA . GLY A 1 97 ? -15.820 2.131 14.166 1.00 91.88 97 GLY A CA 1
ATOM 718 C C . GLY A 1 97 ? -15.050 0.898 14.642 1.00 91.88 97 GLY A C 1
ATOM 719 O O . GLY A 1 97 ? -13.832 0.791 14.489 1.00 91.88 97 GLY A O 1
ATOM 72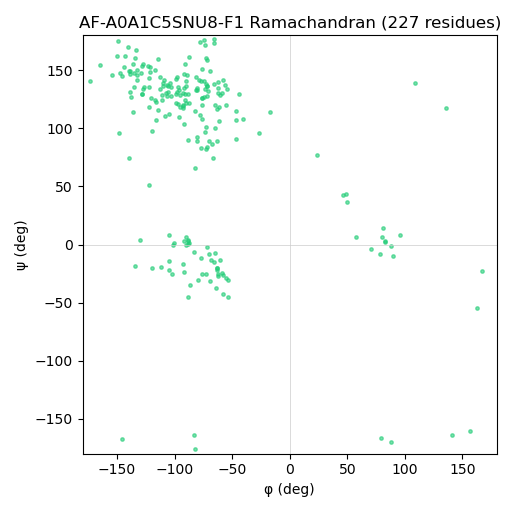0 N N . THR A 1 98 ? -15.775 -0.022 15.276 1.00 94.00 98 THR A N 1
ATOM 721 C CA . THR A 1 98 ? -15.225 -1.253 15.858 1.00 94.00 98 THR A CA 1
ATOM 722 C C . THR A 1 98 ? -15.631 -2.459 15.025 1.00 94.00 98 THR A C 1
ATOM 724 O O . THR A 1 98 ? -16.811 -2.655 14.736 1.00 94.00 98 THR A O 1
ATOM 727 N N . VAL A 1 99 ? -14.657 -3.298 14.687 1.00 89.44 99 VAL A N 1
ATOM 728 C CA . VAL A 1 99 ? -14.850 -4.535 13.927 1.00 89.44 99 VAL A CA 1
ATOM 729 C C . VAL A 1 99 ? -14.543 -5.709 14.847 1.00 89.44 99 VAL A C 1
ATOM 731 O O . VAL A 1 99 ? -13.557 -5.686 15.581 1.00 89.44 99 VAL A O 1
ATOM 734 N N . LYS A 1 100 ? -15.406 -6.726 14.844 1.00 91.06 100 LYS A N 1
ATOM 735 C CA . LYS A 1 100 ? -15.176 -7.986 15.566 1.00 91.06 100 LYS A CA 1
ATOM 736 C C . LYS A 1 100 ? -14.388 -8.962 14.694 1.00 91.06 100 LYS A C 1
ATOM 738 O O . LYS A 1 100 ? -14.394 -8.829 13.471 1.00 91.06 100 LYS A O 1
ATOM 743 N N . LYS A 1 101 ? -13.782 -9.974 15.316 1.00 85.06 101 LYS A N 1
ATOM 744 C CA . LYS A 1 101 ? -13.051 -11.049 14.629 1.00 85.06 101 LYS A CA 1
ATOM 745 C C . LYS A 1 101 ? -13.788 -11.582 13.396 1.00 85.06 101 LYS A C 1
ATOM 747 O O . LYS A 1 101 ? -14.959 -11.947 13.484 1.00 85.06 101 LYS A O 1
ATOM 752 N N . GLY A 1 102 ? -13.087 -11.665 12.267 1.00 75.94 102 GLY A N 1
ATOM 753 C CA . GLY A 1 102 ? -13.620 -12.148 10.988 1.00 75.94 102 GLY A CA 1
ATOM 754 C C . GLY A 1 102 ? -14.478 -11.131 10.227 1.00 75.94 102 GLY A C 1
ATOM 755 O O . GLY A 1 102 ? -14.820 -11.376 9.073 1.00 75.94 102 GLY A O 1
ATOM 756 N N . GLY A 1 103 ? -14.804 -9.990 10.839 1.00 82.56 103 GLY A N 1
ATOM 757 C CA . GLY A 1 103 ? -15.457 -8.876 10.167 1.00 82.56 103 GLY A CA 1
ATOM 758 C C . GLY A 1 103 ? -14.508 -8.130 9.232 1.00 82.56 103 GLY A C 1
ATOM 759 O O . GLY A 1 103 ? -13.281 -8.205 9.355 1.00 82.56 103 GLY A O 1
ATOM 760 N N . THR A 1 104 ? -15.095 -7.378 8.304 1.00 83.06 104 THR A N 1
ATOM 761 C CA . THR A 1 104 ? -14.356 -6.578 7.327 1.00 83.06 104 THR A CA 1
ATOM 762 C C . THR A 1 104 ? -14.711 -5.104 7.410 1.00 83.06 104 THR A C 1
ATOM 764 O O . THR A 1 104 ? -15.857 -4.749 7.677 1.00 83.06 104 THR A O 1
ATOM 767 N N . LEU A 1 105 ? -13.737 -4.258 7.097 1.00 85.50 105 LEU A N 1
ATOM 768 C CA . LEU A 1 105 ? -13.882 -2.813 6.994 1.00 85.50 105 LEU A CA 1
ATOM 769 C C . LEU A 1 105 ? -13.334 -2.338 5.656 1.00 85.50 105 LEU A C 1
ATOM 771 O O . LEU A 1 105 ? -12.197 -2.654 5.320 1.00 85.50 105 LEU A O 1
ATOM 775 N N . GLN A 1 106 ? -14.115 -1.555 4.920 1.00 88.12 106 GLN A N 1
ATOM 776 C CA . GLN A 1 106 ? -13.695 -0.946 3.662 1.00 88.12 106 GLN A CA 1
ATOM 777 C C . GLN A 1 106 ? -13.445 0.549 3.843 1.00 88.12 106 GLN A C 1
ATOM 779 O O . GLN A 1 106 ? -14.236 1.250 4.473 1.00 88.12 106 GLN A O 1
ATOM 784 N N . TYR A 1 107 ? -12.365 1.050 3.248 1.00 90.81 107 TYR A N 1
ATOM 785 C CA . TYR A 1 107 ? -12.045 2.471 3.238 1.00 90.81 107 TYR A CA 1
ATOM 786 C C . TYR A 1 107 ? -11.517 2.914 1.872 1.00 90.81 107 TYR A C 1
ATOM 788 O O . TYR A 1 107 ? -10.629 2.283 1.295 1.00 90.81 107 TYR A O 1
ATOM 796 N N . THR A 1 108 ? -12.066 4.013 1.351 1.00 90.44 108 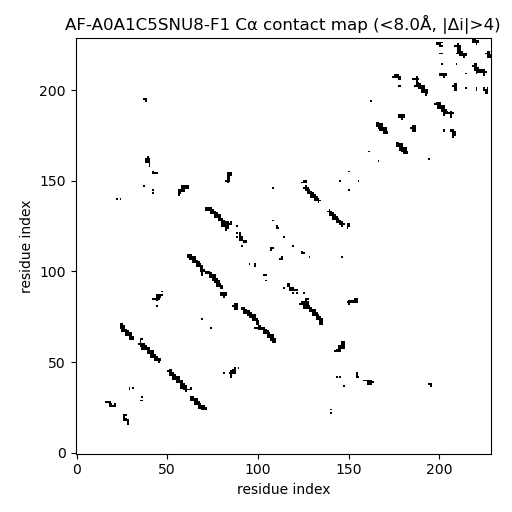THR A N 1
ATOM 797 C CA . THR A 1 108 ? -11.662 4.591 0.060 1.00 90.44 108 THR A CA 1
ATOM 798 C C . THR A 1 108 ? -10.543 5.599 0.268 1.00 90.44 108 THR A C 1
ATOM 800 O O . THR A 1 108 ? -10.727 6.605 0.949 1.00 90.44 108 THR A O 1
ATOM 803 N N . LEU A 1 109 ? -9.411 5.369 -0.384 1.00 89.88 109 LEU A N 1
ATOM 804 C CA . LEU A 1 109 ? -8.224 6.212 -0.356 1.00 89.88 109 LEU A CA 1
ATOM 805 C C . LEU A 1 109 ? -8.353 7.389 -1.341 1.00 89.88 109 LEU A C 1
ATOM 807 O O . LEU A 1 109 ? -7.651 7.477 -2.351 1.00 89.88 109 LEU A O 1
ATOM 811 N N . ASP A 1 110 ? -9.295 8.292 -1.060 1.00 89.12 110 ASP A N 1
ATOM 812 C CA . ASP A 1 110 ? -9.504 9.544 -1.796 1.00 89.12 110 ASP A CA 1
ATOM 813 C C . ASP A 1 110 ? -9.733 10.706 -0.825 1.00 89.12 110 ASP A C 1
ATOM 815 O O . ASP A 1 110 ? -10.745 10.770 -0.128 1.00 89.12 110 ASP A O 1
ATOM 819 N N . TRP A 1 111 ? -8.798 11.656 -0.807 1.00 91.62 111 TRP A N 1
ATOM 820 C CA . TRP A 1 111 ? -8.866 12.824 0.066 1.00 91.62 111 TRP A CA 1
ATOM 821 C C . TRP A 1 111 ? -10.130 13.659 -0.131 1.00 91.62 111 TRP A C 1
ATOM 823 O O . TRP A 1 111 ? -10.757 14.052 0.850 1.00 91.62 111 TRP A O 1
ATOM 833 N N . ASN A 1 112 ? -10.558 13.890 -1.373 1.00 89.38 112 ASN A N 1
ATOM 834 C CA . ASN A 1 112 ? -11.718 14.742 -1.628 1.00 89.38 112 ASN A CA 1
ATOM 835 C C . ASN A 1 112 ? -13.019 14.092 -1.151 1.00 89.38 112 ASN A C 1
ATOM 837 O O . ASN A 1 112 ? -13.919 14.800 -0.709 1.00 89.38 112 ASN A O 1
ATOM 841 N N . ALA A 1 113 ? -13.100 12.761 -1.200 1.00 89.38 113 ALA A N 1
ATOM 842 C CA . ALA A 1 113 ? -14.256 12.024 -0.702 1.00 89.38 113 ALA A CA 1
ATOM 843 C C . ALA A 1 113 ? -14.289 11.937 0.833 1.00 89.38 113 ALA A C 1
ATOM 845 O O . ALA A 1 113 ? -15.359 11.761 1.407 1.00 89.38 113 ALA A O 1
ATOM 846 N N . ARG A 1 114 ? -13.129 12.035 1.498 1.00 93.19 114 ARG A N 1
ATOM 847 C CA . ARG A 1 114 ? -12.988 11.707 2.926 1.00 93.19 114 ARG A CA 1
ATOM 848 C C . ARG A 1 114 ? -12.696 12.901 3.831 1.00 93.19 114 ARG A C 1
ATOM 850 O O . ARG A 1 114 ? -12.950 12.814 5.027 1.00 93.19 114 ARG A O 1
ATOM 857 N N . LYS A 1 115 ? -12.216 14.040 3.316 1.00 91.44 115 LYS A N 1
ATOM 858 C CA . LYS A 1 115 ? -11.799 15.190 4.149 1.00 91.44 115 LYS A CA 1
ATOM 859 C C . LYS A 1 115 ? -12.881 15.711 5.108 1.00 91.44 115 LYS A C 1
ATOM 861 O O . LYS A 1 115 ? -12.554 16.225 6.178 1.00 91.44 115 LYS A O 1
ATOM 866 N N . SER A 1 116 ? -14.159 15.553 4.753 1.00 90.75 116 SER A N 1
ATOM 867 C CA . SER A 1 116 ? -15.302 15.936 5.590 1.00 90.75 116 SER A CA 1
ATOM 868 C C . SER A 1 116 ? -15.519 15.014 6.791 1.00 90.75 116 SER A C 1
ATOM 870 O O . SER A 1 116 ? -16.050 15.469 7.799 1.00 90.75 116 SER A O 1
ATOM 872 N N . GLU A 1 117 ? -15.081 13.753 6.730 1.00 90.94 117 GLU A N 1
ATOM 873 C CA . GLU A 1 117 ? -15.224 12.782 7.828 1.00 90.94 117 GLU A CA 1
ATOM 874 C C . GLU A 1 117 ? -14.433 13.211 9.064 1.00 90.94 117 GLU A C 1
ATOM 876 O O . GLU A 1 117 ? -14.905 13.082 10.190 1.00 90.94 117 GLU A O 1
ATOM 881 N N . GLY A 1 118 ? -13.249 13.786 8.840 1.00 86.75 118 GLY A N 1
ATOM 882 C CA . GLY A 1 118 ? -12.430 14.396 9.884 1.00 86.75 118 GLY A CA 1
ATOM 883 C C . GLY A 1 118 ? -12.743 15.871 10.140 1.00 86.75 118 GLY A C 1
ATOM 884 O O . GLY A 1 118 ? -12.073 16.472 10.967 1.00 86.75 118 GLY A O 1
ATOM 885 N N . LYS A 1 119 ? -13.714 16.474 9.433 1.00 91.06 119 LYS A N 1
ATOM 886 C CA . LYS A 1 119 ? -13.983 17.928 9.449 1.00 91.06 119 LYS A CA 1
ATOM 887 C C . LYS A 1 119 ? -12.719 18.775 9.214 1.00 91.06 119 LYS A C 1
ATOM 889 O O . LYS A 1 119 ? -12.561 19.837 9.811 1.00 91.06 119 LYS A O 1
ATOM 894 N N . SER A 1 120 ? -11.819 18.303 8.350 1.00 93.62 120 SER A N 1
ATOM 895 C CA . SER A 1 120 ? -10.528 18.956 8.128 1.00 93.62 120 SER A CA 1
ATOM 896 C C . SER A 1 120 ? -10.688 20.245 7.318 1.00 93.62 120 SER A C 1
ATOM 898 O O . SER A 1 120 ? -11.353 20.282 6.278 1.00 93.62 120 SER A O 1
ATOM 900 N N . SER A 1 121 ? -10.026 21.296 7.790 1.00 92.25 121 SER A N 1
ATOM 901 C CA . SER A 1 121 ? -9.880 22.605 7.153 1.00 92.25 121 SER A CA 1
ATOM 902 C C . SER A 1 121 ? -8.750 22.647 6.115 1.00 92.25 121 SER A C 1
ATOM 904 O O . SER A 1 121 ? -8.611 23.635 5.394 1.00 92.25 121 SER A O 1
ATOM 906 N N . TYR A 1 122 ? -7.958 21.575 5.991 1.00 90.00 122 TYR A N 1
ATOM 907 C CA . TYR A 1 122 ? -6.826 21.514 5.071 1.00 90.00 122 TYR A CA 1
ATOM 908 C C . TYR A 1 122 ? -7.264 21.694 3.607 1.00 90.00 122 TYR A C 1
ATOM 910 O O . TYR A 1 122 ? -8.184 21.035 3.098 1.00 90.00 122 TYR A O 1
ATOM 918 N N . THR A 1 123 ? -6.598 22.621 2.919 1.00 86.31 123 THR A N 1
ATOM 919 C CA . THR A 1 123 ? -6.923 23.043 1.548 1.00 86.31 123 THR A CA 1
ATOM 920 C C . THR A 1 123 ? -6.153 22.264 0.480 1.00 86.31 123 THR A C 1
ATOM 922 O O . THR A 1 123 ? -6.565 22.266 -0.678 1.00 86.31 123 THR A O 1
ATOM 925 N N . GLY A 1 124 ? -5.072 21.570 0.856 1.00 85.31 124 GLY A N 1
ATOM 926 C CA . GLY A 1 124 ? -4.278 20.727 -0.041 1.00 85.31 124 GLY A CA 1
ATOM 927 C C . GLY A 1 124 ? -4.855 19.320 -0.235 1.00 85.31 124 GLY A C 1
ATOM 928 O O . GLY A 1 124 ? -6.013 19.050 0.086 1.00 85.31 124 GLY A O 1
ATOM 929 N N . GLN A 1 125 ? -4.024 18.411 -0.754 1.00 85.94 125 GLN A N 1
ATOM 930 C CA . GLN A 1 125 ? -4.343 16.990 -0.930 1.00 85.94 125 GLN A CA 1
ATOM 931 C C . GLN A 1 125 ? -3.547 16.115 0.044 1.00 85.94 125 GLN A C 1
ATOM 933 O O . GLN A 1 125 ? -2.363 16.364 0.277 1.00 85.94 125 GLN A O 1
ATOM 938 N N . ALA A 1 126 ? -4.178 15.068 0.580 1.00 88.00 126 ALA A N 1
ATOM 939 C CA . ALA A 1 126 ? -3.451 14.043 1.322 1.00 88.00 126 ALA A CA 1
ATOM 940 C C . ALA A 1 126 ? -2.670 13.136 0.364 1.00 88.00 126 ALA A C 1
ATOM 942 O O . ALA A 1 126 ? -3.240 12.558 -0.562 1.00 88.00 126 ALA A O 1
ATOM 943 N N . GLY A 1 127 ? -1.370 12.995 0.617 1.00 85.38 127 GLY A N 1
ATOM 944 C CA . GLY A 1 127 ? -0.490 12.078 -0.102 1.00 85.38 127 GLY A CA 1
ATOM 945 C C . GLY A 1 127 ? -0.379 10.707 0.564 1.00 85.38 127 GLY A C 1
ATOM 946 O O . GLY A 1 127 ? -0.089 9.714 -0.104 1.00 85.38 127 GLY A O 1
ATOM 947 N N . VAL A 1 128 ? -0.637 10.633 1.873 1.00 88.62 128 VAL A N 1
ATOM 948 C CA . VAL A 1 128 ? -0.562 9.388 2.645 1.00 88.62 128 VAL A CA 1
ATOM 949 C C . VAL A 1 128 ? -1.772 9.264 3.560 1.00 88.62 128 VAL A C 1
ATOM 951 O O . VAL A 1 128 ? -2.127 10.214 4.257 1.00 88.62 128 VAL A O 1
ATOM 954 N N . PHE A 1 129 ? -2.363 8.073 3.608 1.00 92.12 129 PHE A N 1
ATOM 955 C CA . PHE A 1 129 ? -3.342 7.691 4.626 1.00 92.12 129 PHE A CA 1
ATOM 956 C C . PHE A 1 129 ? -2.734 6.647 5.553 1.00 92.12 129 PHE A C 1
ATOM 958 O O . PHE A 1 129 ? -2.098 5.707 5.087 1.00 92.12 129 PHE A O 1
ATOM 965 N N . GLU A 1 130 ? -2.947 6.789 6.855 1.00 90.62 130 GLU A N 1
ATOM 966 C CA . GLU A 1 130 ? -2.573 5.802 7.864 1.00 90.62 130 GLU A CA 1
ATOM 967 C C . GLU A 1 130 ? -3.840 5.241 8.495 1.00 90.62 130 GLU A C 1
ATOM 969 O O . GLU A 1 130 ? -4.574 5.972 9.158 1.00 90.62 130 GLU A O 1
ATOM 974 N N . ILE A 1 131 ? -4.083 3.948 8.302 1.00 90.44 131 ILE A N 1
ATOM 975 C CA . ILE A 1 131 ? -5.150 3.228 8.996 1.00 90.44 131 ILE A CA 1
ATOM 976 C C . ILE A 1 131 ? -4.549 2.649 10.272 1.00 90.44 131 ILE A C 1
ATOM 978 O O . ILE A 1 131 ? -3.556 1.921 10.204 1.00 90.44 131 ILE A O 1
ATOM 982 N N . GLN A 1 132 ? -5.137 2.972 11.423 1.00 88.62 132 GLN A N 1
ATOM 983 C CA . GLN A 1 132 ? -4.755 2.430 12.723 1.00 88.62 132 GLN A CA 1
ATOM 984 C C . GLN A 1 132 ? -5.840 1.486 13.239 1.00 88.62 132 GLN A C 1
ATOM 986 O O . GLN A 1 132 ? -7.024 1.797 13.143 1.00 88.62 132 GLN A O 1
ATOM 991 N N . ALA A 1 133 ? -5.431 0.368 13.829 1.00 85.31 133 ALA A N 1
ATOM 992 C CA . ALA A 1 133 ? -6.306 -0.549 14.546 1.00 85.31 133 ALA A CA 1
ATOM 993 C C . ALA A 1 133 ? -5.818 -0.662 15.989 1.00 85.31 133 ALA A C 1
ATOM 995 O O . ALA A 1 133 ? -4.643 -0.948 16.224 1.00 85.31 133 ALA A O 1
ATOM 996 N N . LYS A 1 134 ? -6.703 -0.428 16.956 1.00 86.38 134 LYS A N 1
ATOM 997 C CA . LYS A 1 134 ? -6.438 -0.690 18.372 1.00 86.38 134 LYS A CA 1
ATOM 998 C C . LYS A 1 134 ? -7.259 -1.894 18.801 1.00 86.38 134 LYS A C 1
ATOM 1000 O O . LYS A 1 134 ? -8.486 -1.789 18.847 1.00 86.38 134 LYS A O 1
ATOM 1005 N N . ASP A 1 135 ? -6.595 -3.010 19.073 1.00 84.25 135 ASP A N 1
ATOM 1006 C CA . ASP A 1 135 ? -7.266 -4.240 19.486 1.00 84.25 135 ASP A CA 1
ATOM 1007 C C . ASP A 1 135 ? -7.778 -4.171 20.935 1.00 84.25 135 ASP A C 1
ATOM 1009 O O . ASP A 1 135 ? -7.518 -3.217 21.679 1.00 84.25 135 ASP A O 1
ATOM 1013 N N . SER A 1 136 ? -8.553 -5.185 21.326 1.00 80.81 136 SER A N 1
ATOM 1014 C CA . SER A 1 136 ? -9.113 -5.326 22.675 1.00 80.81 136 SER A CA 1
ATOM 1015 C C . SER A 1 136 ? -8.054 -5.389 23.775 1.00 80.81 136 SER A C 1
ATOM 1017 O O . SER A 1 136 ? -8.349 -5.022 24.910 1.00 80.81 136 SER A O 1
ATOM 1019 N N . ASP A 1 137 ? -6.831 -5.800 23.438 1.00 79.38 137 ASP A N 1
ATOM 1020 C CA . ASP A 1 137 ? -5.707 -5.913 24.371 1.00 79.38 137 ASP A CA 1
ATOM 1021 C C . ASP A 1 137 ? -4.934 -4.584 24.487 1.00 79.38 137 ASP A C 1
ATOM 1023 O O . ASP A 1 137 ? -3.951 -4.464 25.220 1.00 79.38 137 ASP A O 1
ATOM 1027 N N . GLY A 1 138 ? -5.393 -3.550 23.775 1.00 77.75 138 GLY A N 1
ATOM 1028 C CA . GLY A 1 138 ? -4.832 -2.207 23.788 1.00 77.75 138 GLY A CA 1
ATOM 1029 C C . GLY A 1 138 ? -3.621 -2.029 22.876 1.00 77.75 138 GLY A C 1
ATOM 1030 O O . GLY A 1 138 ? -3.059 -0.929 22.840 1.00 77.75 138 GLY A O 1
ATOM 1031 N N . LYS A 1 139 ? -3.233 -3.057 22.117 1.00 80.19 139 LYS A N 1
ATOM 1032 C CA . LYS A 1 139 ? -2.127 -2.982 21.169 1.00 80.19 139 LYS A CA 1
ATOM 1033 C C . LYS A 1 139 ? -2.574 -2.253 19.907 1.00 80.19 139 LYS A C 1
ATOM 1035 O O . LYS A 1 139 ? -3.710 -2.363 19.449 1.00 80.19 139 LYS A O 1
ATOM 1040 N N . ILE A 1 140 ? -1.663 -1.437 19.381 1.00 80.25 140 ILE A N 1
ATOM 1041 C CA . ILE A 1 140 ? -1.924 -0.569 18.235 1.00 80.25 140 ILE A CA 1
ATOM 1042 C C . ILE A 1 140 ? -1.136 -1.070 17.037 1.00 80.25 140 ILE A C 1
ATOM 1044 O O . ILE A 1 140 ? 0.083 -1.239 17.088 1.00 80.25 140 ILE A O 1
ATOM 1048 N N . TRP A 1 141 ? -1.856 -1.228 15.942 1.00 78.75 141 TRP A N 1
ATOM 1049 C CA . TRP A 1 141 ? -1.364 -1.620 14.638 1.00 78.75 141 TRP A CA 1
ATOM 1050 C C . TRP A 1 141 ? -1.619 -0.492 13.650 1.00 78.75 141 TRP A C 1
ATOM 1052 O O . TRP A 1 141 ? -2.578 0.266 13.802 1.00 78.75 141 TRP A O 1
ATOM 1062 N N . ARG A 1 142 ? -0.763 -0.359 12.638 1.00 81.50 142 ARG A N 1
ATOM 1063 C CA . ARG A 1 142 ? -0.895 0.690 11.627 1.00 81.50 142 ARG A CA 1
ATOM 1064 C C . ARG A 1 142 ? -0.398 0.226 10.269 1.00 81.50 142 ARG A C 1
ATOM 1066 O O . ARG A 1 142 ? 0.553 -0.546 10.198 1.00 81.50 142 ARG A O 1
ATOM 1073 N N . GLN A 1 143 ? -1.024 0.739 9.218 1.00 82.50 143 GLN A N 1
ATOM 1074 C CA . GLN A 1 143 ? -0.566 0.593 7.842 1.00 82.50 143 GLN A CA 1
ATOM 1075 C C . GLN A 1 143 ? -0.725 1.926 7.118 1.00 82.50 143 GLN A C 1
ATOM 1077 O O . GLN A 1 143 ? -1.823 2.490 7.086 1.00 82.50 143 GLN A O 1
ATOM 1082 N N . ARG A 1 144 ? 0.359 2.410 6.507 1.00 84.75 144 ARG A N 1
ATOM 1083 C CA . ARG A 1 144 ? 0.316 3.574 5.617 1.00 84.75 144 ARG A CA 1
ATOM 1084 C C . ARG A 1 144 ? 0.102 3.166 4.169 1.00 84.75 144 ARG A C 1
ATOM 1086 O O . ARG A 1 144 ? 0.594 2.128 3.740 1.00 84.75 144 ARG A O 1
ATOM 1093 N N . PHE A 1 145 ? -0.598 4.011 3.424 1.00 85.44 145 PHE A N 1
ATOM 1094 C CA . PHE A 1 145 ? -0.850 3.888 1.993 1.00 85.44 145 PHE A CA 1
ATOM 1095 C C . PHE A 1 145 ? -0.464 5.193 1.311 1.00 85.44 145 PHE A C 1
ATOM 1097 O O . PHE A 1 145 ? -0.897 6.261 1.743 1.00 85.44 145 PHE A O 1
ATOM 1104 N N . VAL A 1 146 ? 0.334 5.107 0.251 1.00 84.50 146 VAL A N 1
ATOM 1105 C CA . VAL A 1 146 ? 0.781 6.257 -0.542 1.00 84.50 146 VAL A CA 1
ATOM 1106 C C . VAL A 1 146 ? -0.125 6.415 -1.756 1.00 84.50 146 VAL A C 1
ATOM 1108 O O . VAL A 1 146 ? -0.388 5.445 -2.465 1.00 84.50 146 VAL A O 1
ATOM 1111 N N . ILE A 1 147 ? -0.586 7.636 -2.019 1.00 84.00 147 ILE A N 1
ATOM 1112 C CA . ILE A 1 147 ? -1.446 7.936 -3.165 1.00 84.00 147 ILE A CA 1
ATOM 1113 C C . ILE A 1 147 ? -0.593 8.367 -4.361 1.00 84.00 147 ILE A C 1
ATOM 1115 O O . ILE A 1 147 ? 0.135 9.360 -4.309 1.00 84.00 147 ILE A O 1
ATOM 1119 N N . ASN A 1 148 ? -0.699 7.620 -5.459 1.00 74.75 148 ASN A N 1
ATOM 1120 C CA . ASN A 1 148 ? 0.024 7.877 -6.701 1.00 74.75 148 ASN A CA 1
ATOM 1121 C C . ASN A 1 148 ? -0.286 9.279 -7.259 1.00 74.75 148 ASN A C 1
ATOM 1123 O O . ASN A 1 148 ? -1.438 9.711 -7.227 1.00 74.75 148 ASN A O 1
ATOM 1127 N N . ASN A 1 149 ? 0.725 9.958 -7.811 1.00 63.28 149 ASN A N 1
ATOM 1128 C CA . ASN A 1 149 ? 0.647 11.294 -8.426 1.00 63.28 149 ASN A CA 1
ATOM 1129 C C . ASN A 1 149 ? 0.118 12.443 -7.536 1.00 63.28 149 ASN A C 1
ATOM 1131 O O . ASN A 1 149 ? -0.069 13.548 -8.038 1.00 63.28 149 ASN A O 1
ATOM 1135 N N . VAL A 1 150 ? -0.116 12.225 -6.237 1.00 62.41 150 VAL A N 1
ATOM 1136 C CA . VAL A 1 150 ? -0.547 13.277 -5.290 1.00 62.41 150 VAL A CA 1
ATOM 1137 C C . VAL A 1 150 ? 0.615 13.767 -4.416 1.00 62.41 150 VAL A C 1
ATOM 1139 O O . VAL A 1 150 ? 0.623 14.914 -3.971 1.00 62.41 150 VAL A O 1
ATOM 1142 N N . CYS A 1 151 ? 1.635 12.935 -4.202 1.00 53.06 151 CYS A N 1
ATOM 1143 C CA . CYS A 1 151 ? 2.832 13.323 -3.461 1.00 53.06 151 CYS A CA 1
ATOM 1144 C C . CYS A 1 151 ? 3.813 14.084 -4.369 1.00 53.06 151 CYS A C 1
ATOM 1146 O O . CYS A 1 151 ? 4.372 13.503 -5.297 1.00 53.06 151 CYS A O 1
ATOM 1148 N N . ALA A 1 152 ? 4.055 15.367 -4.090 1.00 44.53 152 ALA A N 1
ATOM 1149 C CA . ALA A 1 152 ? 5.140 16.131 -4.707 1.00 44.53 152 ALA A CA 1
ATOM 1150 C C . ALA A 1 152 ? 6.423 16.014 -3.861 1.00 44.53 152 ALA A C 1
ATOM 1152 O O . ALA A 1 152 ? 6.367 15.981 -2.634 1.00 44.53 152 ALA A O 1
ATOM 1153 N N . SER A 1 153 ? 7.562 15.900 -4.548 1.00 43.47 153 SER A N 1
ATOM 1154 C CA . SER A 1 153 ? 8.937 15.685 -4.064 1.00 43.47 153 SER A CA 1
ATOM 1155 C C . SER A 1 153 ? 9.207 15.960 -2.573 1.00 43.47 153 SER A C 1
ATOM 1157 O O . SER A 1 153 ? 9.209 17.100 -2.111 1.00 43.47 153 SER A O 1
ATOM 1159 N N . GLY A 1 154 ? 9.523 14.886 -1.853 1.00 43.28 154 GLY A N 1
ATOM 1160 C CA . GLY A 1 154 ? 9.943 14.853 -0.450 1.00 43.28 154 GLY A CA 1
ATOM 1161 C C . GLY A 1 154 ? 9.795 13.434 0.101 1.00 43.28 154 GLY A C 1
ATOM 1162 O O . GLY A 1 154 ? 10.767 12.811 0.515 1.00 43.28 154 GLY A O 1
ATOM 1163 N N . VAL A 1 155 ? 8.589 12.875 -0.031 1.00 46.00 155 VAL A N 1
ATOM 1164 C CA . VAL A 1 155 ? 8.287 11.454 0.241 1.00 46.00 155 VAL A CA 1
ATOM 1165 C C . VAL A 1 155 ? 8.711 10.555 -0.929 1.00 46.00 155 VAL A C 1
ATOM 1167 O O . VAL A 1 155 ? 9.106 9.413 -0.722 1.00 46.00 155 VAL A O 1
ATOM 1170 N N . LEU A 1 156 ? 8.676 11.087 -2.157 1.00 42.41 156 LEU A N 1
ATOM 1171 C CA . LEU A 1 156 ? 8.999 10.372 -3.402 1.00 42.41 156 LEU A CA 1
ATOM 1172 C C . LEU A 1 156 ? 10.367 10.731 -4.007 1.00 42.41 156 LEU A C 1
ATOM 1174 O O . LEU A 1 156 ? 10.664 10.308 -5.119 1.00 42.41 156 LEU A O 1
ATOM 1178 N N . SER A 1 157 ? 11.225 11.493 -3.322 1.00 36.22 157 SER A N 1
ATOM 1179 C CA . SER A 1 157 ? 12.486 11.978 -3.922 1.00 36.22 157 SER A CA 1
ATOM 1180 C C . SER A 1 157 ? 13.492 10.867 -4.273 1.00 36.22 157 SER A C 1
ATOM 1182 O O . SER A 1 157 ? 14.475 11.140 -4.948 1.00 36.22 157 SER A O 1
ATOM 1184 N N . ASN A 1 158 ? 13.213 9.617 -3.884 1.00 36.50 158 ASN A N 1
ATOM 1185 C CA . ASN A 1 158 ? 13.921 8.408 -4.311 1.00 36.50 158 ASN A CA 1
ATOM 1186 C C . ASN A 1 158 ? 12.958 7.400 -4.969 1.00 36.50 158 ASN A C 1
ATOM 1188 O O . ASN A 1 158 ? 12.914 6.235 -4.574 1.00 36.50 158 ASN A O 1
ATOM 1192 N N . MET A 1 159 ? 12.164 7.842 -5.951 1.00 34.78 159 MET A N 1
ATOM 1193 C CA . MET A 1 159 ? 11.254 6.996 -6.733 1.00 34.78 159 MET A CA 1
ATOM 1194 C C . MET A 1 159 ? 12.030 5.991 -7.607 1.00 34.78 159 MET A C 1
ATOM 1196 O O . MET A 1 159 ? 12.126 6.125 -8.820 1.00 34.78 159 MET A O 1
ATOM 1200 N N . TYR A 1 160 ? 12.576 4.952 -6.981 1.00 33.44 160 TYR A N 1
ATOM 1201 C CA . TYR A 1 160 ? 12.687 3.641 -7.600 1.00 33.44 160 TYR A CA 1
ATOM 1202 C C . TYR A 1 160 ? 11.482 2.848 -7.101 1.00 33.44 160 TYR A C 1
ATOM 1204 O O . TYR A 1 160 ? 11.397 2.534 -5.916 1.00 33.44 160 TYR A O 1
ATOM 1212 N N . LEU A 1 161 ? 10.527 2.586 -7.997 1.00 32.59 161 LEU A N 1
ATOM 1213 C CA . LEU A 1 161 ? 9.434 1.633 -7.796 1.00 32.59 161 LEU A CA 1
ATOM 1214 C C . LEU A 1 161 ? 10.035 0.337 -7.224 1.00 32.59 161 LEU A C 1
ATOM 1216 O O . LEU A 1 161 ? 10.753 -0.369 -7.930 1.00 32.59 161 LEU A O 1
ATOM 1220 N N . TYR A 1 162 ? 9.821 0.058 -5.938 1.00 35.16 162 TYR A N 1
ATOM 1221 C CA . TYR A 1 162 ? 10.470 -1.054 -5.245 1.00 35.16 162 TYR A CA 1
ATOM 1222 C C . TYR A 1 162 ? 9.408 -2.012 -4.721 1.00 35.16 162 TYR A C 1
ATOM 1224 O O . TYR A 1 162 ? 8.846 -1.792 -3.653 1.00 35.16 162 TYR A O 1
ATOM 1232 N N . SER A 1 163 ? 9.144 -3.096 -5.456 1.00 31.56 163 SER A N 1
ATOM 1233 C CA . SER A 1 163 ? 8.455 -4.284 -4.936 1.00 31.56 163 SER A CA 1
ATOM 1234 C C . SER A 1 163 ? 9.322 -4.969 -3.873 1.00 31.56 163 SER A C 1
ATOM 1236 O O . SER A 1 163 ? 10.534 -5.117 -4.055 1.00 31.56 163 SER A O 1
ATOM 1238 N N . LYS A 1 164 ? 8.722 -5.415 -2.768 1.00 36.34 164 LYS A N 1
ATOM 1239 C CA . LYS A 1 164 ? 9.422 -6.161 -1.714 1.00 36.34 164 LYS A CA 1
ATOM 1240 C C . LYS A 1 164 ? 9.665 -7.611 -2.146 1.00 36.34 164 LYS A C 1
ATOM 1242 O O . LYS A 1 164 ? 8.724 -8.355 -2.395 1.00 36.34 164 LYS A O 1
ATOM 1247 N N . GLY A 1 165 ? 10.936 -7.993 -2.195 1.00 40.22 165 GLY A N 1
ATOM 1248 C CA . GLY A 1 165 ? 11.424 -9.313 -2.596 1.00 40.22 165 GLY A CA 1
ATOM 1249 C C . GLY A 1 165 ? 12.613 -9.124 -3.523 1.00 40.22 165 GLY A C 1
ATOM 1250 O O . GLY A 1 165 ? 12.465 -8.453 -4.536 1.00 40.22 165 GLY A O 1
ATOM 1251 N N . THR A 1 166 ? 13.788 -9.611 -3.108 1.00 45.88 166 THR A N 1
ATOM 1252 C CA . THR A 1 166 ? 15.050 -9.660 -3.870 1.00 45.88 166 THR A CA 1
ATOM 1253 C C . THR A 1 166 ? 15.121 -8.623 -4.984 1.00 45.88 166 THR A C 1
ATOM 1255 O O . THR A 1 166 ? 14.876 -8.956 -6.124 1.00 45.88 166 THR A O 1
ATOM 1258 N N . PHE A 1 167 ? 15.385 -7.362 -4.653 1.00 58.00 167 PHE A N 1
ATOM 1259 C CA . PHE A 1 167 ? 15.512 -6.247 -5.596 1.00 58.00 167 PHE A CA 1
ATOM 1260 C C . PHE A 1 167 ? 15.966 -6.667 -7.012 1.00 58.00 167 PHE A C 1
ATOM 1262 O O . PHE A 1 167 ? 17.160 -6.842 -7.257 1.00 58.00 167 PHE A O 1
ATOM 1269 N N . TYR A 1 168 ? 14.998 -6.852 -7.904 1.00 67.25 168 TYR A N 1
ATOM 1270 C CA . TYR A 1 168 ? 15.218 -7.316 -9.262 1.00 67.25 168 TYR A CA 1
ATOM 1271 C C . TYR A 1 168 ? 15.307 -6.093 -10.171 1.00 67.25 168 TYR A C 1
ATOM 1273 O O . TYR A 1 168 ? 14.367 -5.302 -10.237 1.00 67.25 168 TYR A O 1
ATOM 1281 N N . GLN A 1 169 ? 16.445 -5.894 -10.828 1.00 74.06 169 GLN A N 1
ATOM 1282 C CA . GLN A 1 169 ? 16.652 -4.784 -11.753 1.00 74.06 169 GLN A CA 1
ATOM 1283 C C . GLN A 1 169 ? 16.893 -5.318 -13.155 1.00 74.06 169 GLN A C 1
ATOM 1285 O O . GLN A 1 169 ? 17.829 -6.081 -13.375 1.00 74.06 169 GLN A O 1
ATOM 1290 N N . TRP A 1 170 ? 16.081 -4.873 -14.112 1.00 82.19 170 TRP A N 1
ATOM 1291 C CA . TRP A 1 170 ? 16.388 -5.092 -15.518 1.00 82.19 170 TRP A CA 1
ATOM 1292 C C . TRP A 1 170 ? 17.690 -4.386 -15.888 1.00 82.19 170 TRP A C 1
ATOM 1294 O O . TRP A 1 170 ? 17.912 -3.219 -15.553 1.00 82.19 170 TRP A O 1
ATOM 1304 N N . LYS A 1 171 ? 18.535 -5.107 -16.609 1.00 81.62 171 LYS A N 1
ATOM 1305 C CA . LYS A 1 171 ? 19.771 -4.619 -17.206 1.00 81.62 171 LYS A CA 1
ATOM 1306 C C . LYS A 1 171 ? 19.871 -5.153 -18.626 1.00 81.62 171 LYS A C 1
ATOM 1308 O O . LYS A 1 171 ? 19.285 -6.185 -18.945 1.00 81.62 171 LYS A O 1
ATOM 1313 N N . SER A 1 172 ? 20.619 -4.451 -19.467 1.00 89.06 172 SER A N 1
ATOM 1314 C CA . SER A 1 172 ? 20.839 -4.852 -20.852 1.00 89.06 172 SER A CA 1
ATOM 1315 C C . SER A 1 172 ? 22.246 -4.525 -21.320 1.00 89.06 172 SER A C 1
ATOM 1317 O O . SER A 1 172 ? 22.870 -3.566 -20.863 1.00 89.06 172 SER A O 1
ATOM 1319 N N . ASN A 1 173 ? 22.721 -5.304 -22.280 1.00 83.38 173 ASN A N 1
ATOM 1320 C CA . ASN A 1 173 ? 23.944 -5.063 -23.035 1.00 83.38 173 ASN A CA 1
ATOM 1321 C C . ASN A 1 173 ? 23.749 -5.572 -24.475 1.00 83.38 173 ASN A C 1
ATOM 1323 O O . ASN A 1 173 ? 22.628 -5.874 -24.881 1.00 83.38 173 ASN A O 1
ATOM 1327 N N . SER A 1 174 ? 24.833 -5.685 -25.247 1.00 90.50 174 SER A N 1
ATOM 1328 C CA . SER A 1 174 ? 24.788 -6.170 -26.634 1.00 90.50 174 SER A CA 1
ATOM 1329 C C . SER A 1 174 ? 24.306 -7.617 -26.790 1.00 90.50 174 SER A C 1
ATOM 1331 O O . SER A 1 174 ? 23.888 -7.989 -27.881 1.00 90.50 174 SER A O 1
ATOM 1333 N N . LYS A 1 175 ? 24.359 -8.435 -25.731 1.00 89.69 175 LYS A N 1
ATOM 1334 C CA . LYS A 1 175 ? 23.915 -9.833 -25.750 1.00 89.69 175 LYS A CA 1
ATOM 1335 C C . LYS A 1 175 ? 22.420 -9.972 -25.457 1.00 89.69 175 LYS A C 1
ATOM 1337 O O . LYS A 1 175 ? 21.775 -10.850 -26.019 1.00 89.69 175 LYS A O 1
ATOM 1342 N N . GLY A 1 176 ? 21.867 -9.124 -24.594 1.00 88.44 176 GLY A N 1
ATOM 1343 C CA . GLY A 1 176 ? 20.441 -9.142 -24.286 1.00 88.44 176 GLY A CA 1
ATOM 1344 C C . GLY A 1 176 ? 20.105 -8.534 -22.932 1.00 88.44 176 GLY A C 1
ATOM 1345 O O . GLY A 1 176 ? 20.895 -7.789 -22.350 1.00 88.44 176 GLY A O 1
ATOM 1346 N N . TRP A 1 177 ? 18.917 -8.878 -22.442 1.00 92.38 177 TRP A N 1
ATOM 1347 C CA . TRP A 1 177 ? 18.372 -8.412 -21.168 1.00 92.38 177 TRP A CA 1
ATOM 1348 C C . TRP A 1 177 ? 18.573 -9.454 -20.072 1.00 92.38 177 TRP A C 1
ATOM 1350 O O . TRP A 1 177 ? 18.426 -10.640 -20.339 1.00 92.38 177 TRP A O 1
ATOM 1360 N N . TRP A 1 178 ? 18.862 -9.032 -18.845 1.00 91.94 178 TRP A N 1
ATOM 1361 C CA . TRP A 1 178 ? 18.882 -9.896 -17.662 1.00 91.94 178 TRP A CA 1
ATOM 1362 C C . TRP A 1 178 ? 18.293 -9.172 -16.455 1.00 91.94 178 TRP A C 1
ATOM 1364 O O . TRP A 1 178 ? 18.062 -7.959 -16.484 1.00 91.94 178 TRP A O 1
ATOM 1374 N N . VAL A 1 179 ? 18.062 -9.928 -15.384 1.00 84.62 179 VAL A N 1
ATOM 1375 C CA . VAL A 1 179 ? 17.515 -9.404 -14.133 1.00 84.62 179 VAL A CA 1
ATOM 1376 C C . VAL A 1 179 ? 18.538 -9.569 -13.006 1.00 84.62 179 VAL A C 1
ATOM 1378 O O . VAL A 1 179 ? 18.764 -10.675 -12.511 1.00 84.62 179 VAL A O 1
ATOM 1381 N N . ASP A 1 180 ? 19.142 -8.459 -12.584 1.00 83.75 180 ASP A N 1
ATOM 1382 C CA . ASP A 1 180 ? 20.067 -8.382 -11.447 1.00 83.75 180 ASP A CA 1
ATOM 1383 C C . ASP A 1 180 ? 19.324 -8.507 -10.118 1.00 83.75 180 ASP A C 1
ATOM 1385 O O . ASP A 1 180 ? 18.299 -7.865 -9.915 1.00 83.75 180 ASP A O 1
ATOM 1389 N N . LYS A 1 181 ? 19.889 -9.260 -9.174 1.00 78.75 181 LYS A N 1
ATOM 1390 C CA . LYS A 1 181 ? 19.492 -9.300 -7.764 1.00 78.75 181 LYS A CA 1
ATOM 1391 C C . LYS A 1 181 ? 20.355 -8.298 -7.001 1.00 78.75 181 LYS A C 1
ATOM 1393 O O . LYS A 1 181 ? 21.558 -8.498 -6.884 1.00 78.75 181 LYS A O 1
ATOM 1398 N N . LYS A 1 182 ? 19.790 -7.259 -6.381 1.00 60.19 182 LYS A N 1
ATOM 1399 C CA . LYS A 1 182 ? 20.581 -6.312 -5.552 1.00 60.19 182 LYS A CA 1
ATOM 1400 C C . LYS A 1 182 ? 21.178 -6.961 -4.297 1.00 60.19 182 LYS A C 1
ATOM 1402 O O . LYS A 1 182 ? 22.070 -6.382 -3.693 1.00 60.19 182 LYS A O 1
ATOM 1407 N N . SER A 1 183 ? 20.715 -8.152 -3.901 1.00 55.38 183 SER A N 1
ATOM 1408 C CA . SER A 1 183 ? 21.392 -8.988 -2.896 1.00 55.38 183 SER A CA 1
ATOM 1409 C C . SER A 1 183 ? 22.691 -9.632 -3.417 1.00 55.38 183 SER A C 1
ATOM 1411 O O . SER A 1 183 ? 23.346 -10.348 -2.669 1.00 55.38 183 SER A O 1
ATOM 1413 N N . GLY A 1 184 ? 23.039 -9.413 -4.690 1.00 68.31 184 GLY A N 1
ATOM 1414 C CA . GLY A 1 184 ? 24.166 -10.008 -5.403 1.00 68.31 184 GLY A CA 1
ATOM 1415 C C . GLY A 1 184 ? 23.727 -11.032 -6.461 1.00 68.31 184 GLY A C 1
ATOM 1416 O O . GLY A 1 184 ? 22.836 -11.854 -6.225 1.00 68.31 184 GLY A O 1
ATOM 1417 N N . GLY A 1 185 ? 24.390 -11.003 -7.623 1.00 84.19 185 GLY A N 1
ATOM 1418 C CA . GLY A 1 185 ? 24.155 -11.908 -8.759 1.00 84.19 185 GLY A CA 1
ATOM 1419 C C . GLY A 1 185 ? 22.941 -11.539 -9.620 1.00 84.19 185 GLY A C 1
ATOM 1420 O O . GLY A 1 185 ? 22.380 -10.460 -9.484 1.00 84.19 185 GLY A O 1
ATOM 1421 N N . TYR A 1 186 ? 22.510 -12.455 -10.488 1.00 87.81 186 TYR A N 1
ATOM 1422 C CA . TYR A 1 186 ? 21.353 -12.301 -11.384 1.00 87.81 186 TYR A CA 1
ATOM 1423 C C . TYR A 1 186 ? 20.460 -13.554 -11.360 1.00 87.81 186 TYR A C 1
ATOM 1425 O O . TYR A 1 186 ? 20.821 -14.573 -10.757 1.00 87.81 186 TYR A O 1
ATOM 1433 N N . LEU A 1 187 ? 19.249 -13.457 -11.910 1.00 87.50 187 LEU A N 1
ATOM 1434 C CA . LEU A 1 187 ? 18.346 -14.599 -12.077 1.00 87.50 187 LEU A CA 1
ATOM 1435 C C . LEU A 1 187 ? 18.847 -15.534 -13.175 1.00 87.50 187 LEU A C 1
ATOM 1437 O O . LEU A 1 187 ? 19.229 -15.082 -14.247 1.00 87.50 187 LEU A O 1
ATOM 1441 N N . THR A 1 188 ? 18.787 -16.836 -12.915 1.00 93.56 188 THR A N 1
ATOM 1442 C CA . THR A 1 188 ? 19.073 -17.897 -13.883 1.00 93.56 188 THR A CA 1
ATOM 1443 C C . THR A 1 188 ? 18.053 -19.013 -13.707 1.00 93.56 188 THR A C 1
ATOM 1445 O O . THR A 1 188 ? 17.611 -19.269 -12.586 1.00 93.56 188 THR A O 1
ATOM 1448 N N . ASN A 1 189 ? 17.681 -19.674 -14.804 1.00 91.56 189 ASN A N 1
ATOM 1449 C CA . ASN A 1 189 ? 16.745 -20.808 -14.827 1.00 91.56 189 ASN A CA 1
ATOM 1450 C C . ASN A 1 189 ? 15.443 -20.558 -14.050 1.00 91.56 189 ASN A C 1
ATOM 1452 O O . ASN A 1 189 ? 14.999 -21.404 -13.273 1.00 91.56 189 ASN A O 1
ATOM 1456 N N . ALA A 1 190 ? 14.862 -19.371 -14.213 1.00 91.38 190 ALA A N 1
ATOM 1457 C CA . ALA A 1 190 ? 13.701 -18.963 -13.439 1.00 91.38 190 ALA A CA 1
ATOM 1458 C C . ALA A 1 190 ? 12.757 -18.084 -14.253 1.00 91.38 190 ALA A C 1
ATOM 1460 O O . ALA A 1 190 ? 13.182 -17.234 -15.040 1.00 91.38 190 ALA A O 1
ATOM 1461 N N . TRP A 1 191 ? 11.466 -18.254 -13.987 1.00 89.31 191 TRP A N 1
ATOM 1462 C CA . TRP A 1 191 ? 10.445 -17.306 -14.397 1.00 89.31 191 TRP A CA 1
ATOM 1463 C C . TRP A 1 191 ? 10.532 -16.030 -13.563 1.00 89.31 191 TRP A C 1
ATOM 1465 O O . TRP A 1 191 ? 10.658 -16.067 -12.339 1.00 89.31 191 TRP A O 1
ATOM 1475 N N . PHE A 1 192 ? 10.418 -14.898 -14.243 1.00 83.00 192 PHE A N 1
ATOM 1476 C CA . PHE A 1 192 ? 10.322 -13.577 -13.653 1.00 83.00 192 PHE A CA 1
ATOM 1477 C C . PHE A 1 192 ? 9.026 -12.919 -14.117 1.00 83.00 192 PHE A C 1
ATOM 1479 O O . PHE A 1 192 ? 8.830 -12.678 -15.310 1.00 83.00 192 PHE A O 1
ATOM 1486 N N . GLN A 1 193 ? 8.146 -12.609 -13.168 1.00 84.25 193 GLN A N 1
ATOM 1487 C CA . GLN A 1 193 ? 7.002 -11.751 -13.432 1.00 84.25 193 GLN A CA 1
ATOM 1488 C C . GLN A 1 193 ? 7.423 -10.301 -13.224 1.00 84.25 193 GLN A C 1
ATOM 1490 O O . GLN A 1 193 ? 7.850 -9.921 -12.133 1.00 84.25 193 GLN A O 1
ATOM 1495 N N . SER A 1 194 ? 7.288 -9.483 -14.265 1.00 68.12 194 SER A N 1
ATOM 1496 C CA . SER A 1 194 ? 7.539 -8.052 -14.150 1.00 68.12 194 SER A CA 1
ATOM 1497 C C . SER A 1 194 ? 6.517 -7.430 -13.195 1.00 68.12 194 SER A C 1
ATOM 1499 O O . SER A 1 194 ? 5.321 -7.462 -13.495 1.00 68.12 194 SER A O 1
ATOM 1501 N N . PRO A 1 195 ? 6.947 -6.800 -12.087 1.00 52.69 195 PRO A N 1
ATOM 1502 C CA . PRO A 1 195 ? 6.024 -6.132 -11.174 1.00 52.69 195 PRO A CA 1
ATOM 1503 C C . PRO A 1 195 ? 5.381 -4.882 -11.799 1.00 52.69 195 PRO A C 1
ATOM 1505 O O . PRO A 1 195 ? 4.420 -4.359 -11.246 1.00 52.69 195 PRO A O 1
ATOM 1508 N N . VAL A 1 196 ? 5.906 -4.393 -12.934 1.00 48.50 196 VAL A N 1
ATOM 1509 C CA . VAL A 1 196 ? 5.394 -3.209 -13.646 1.00 48.50 196 VAL A CA 1
ATOM 1510 C C . VAL A 1 196 ? 4.307 -3.581 -14.652 1.00 48.50 196 VAL A C 1
ATOM 1512 O O . VAL A 1 196 ? 3.289 -2.903 -14.729 1.00 48.50 196 VAL A O 1
ATOM 1515 N N . SER A 1 197 ? 4.524 -4.635 -15.443 1.00 57.06 197 SER A N 1
ATOM 1516 C CA . SER A 1 197 ? 3.615 -5.015 -16.536 1.00 57.06 197 SER A CA 1
ATOM 1517 C C . SER A 1 197 ? 2.743 -6.230 -16.220 1.00 57.06 197 SER A C 1
ATOM 1519 O O . SER A 1 197 ? 1.810 -6.507 -16.964 1.00 57.06 197 SER A O 1
ATOM 1521 N N . GLY A 1 198 ? 3.054 -6.991 -15.166 1.00 59.69 198 GLY A N 1
ATOM 1522 C CA . GLY A 1 198 ? 2.407 -8.272 -14.861 1.00 59.69 198 GLY A CA 1
ATOM 1523 C C . GLY A 1 198 ? 2.765 -9.406 -15.833 1.00 59.69 198 GLY A C 1
ATOM 1524 O O . GLY A 1 198 ? 2.347 -10.544 -15.615 1.00 59.69 198 GLY A O 1
ATOM 1525 N N . LEU A 1 199 ? 3.548 -9.110 -16.877 1.00 75.12 199 LEU A N 1
ATOM 1526 C CA . LEU A 1 199 ? 3.979 -10.055 -17.904 1.00 75.12 199 LEU A CA 1
ATOM 1527 C C . LEU A 1 199 ? 5.086 -10.976 -17.387 1.00 75.12 199 LEU A C 1
ATOM 1529 O O . LEU A 1 199 ? 5.888 -10.594 -16.530 1.00 75.12 199 LEU A O 1
ATOM 1533 N N . TRP A 1 200 ? 5.130 -12.181 -17.946 1.00 84.88 200 TRP A N 1
ATOM 1534 C CA . TRP A 1 200 ? 6.070 -13.231 -17.571 1.00 84.88 200 TRP A CA 1
ATOM 1535 C C . TRP A 1 200 ? 7.198 -13.363 -18.586 1.00 84.88 200 TRP A C 1
ATOM 1537 O O . TRP A 1 200 ? 6.951 -13.393 -19.790 1.00 84.88 200 TRP A O 1
ATOM 1547 N N . TYR A 1 201 ? 8.419 -13.491 -18.071 1.00 88.69 201 TYR A N 1
ATOM 1548 C CA . TYR A 1 201 ? 9.658 -13.633 -18.831 1.00 88.69 201 TYR A CA 1
ATOM 1549 C C . TYR A 1 201 ? 10.481 -14.784 -18.248 1.00 88.69 201 TYR A C 1
ATOM 1551 O O . TYR A 1 201 ? 10.481 -14.980 -17.032 1.00 88.69 201 TYR A O 1
ATOM 1559 N N . TYR A 1 202 ? 11.218 -15.520 -19.078 1.00 93.31 202 TYR A N 1
ATOM 1560 C CA . TYR A 1 202 ? 12.081 -16.609 -18.607 1.00 93.31 202 TYR A CA 1
ATOM 1561 C C . TYR A 1 202 ? 13.558 -16.223 -18.681 1.00 93.31 202 TYR A C 1
ATOM 1563 O O . TYR A 1 202 ? 14.034 -15.812 -19.740 1.00 93.31 202 TYR A O 1
ATOM 1571 N N . MET A 1 203 ? 14.288 -16.384 -17.574 1.00 96.12 203 MET A N 1
ATOM 1572 C CA . MET A 1 203 ? 15.736 -16.168 -17.509 1.00 96.12 203 MET A CA 1
ATOM 1573 C C . MET A 1 203 ? 16.467 -17.482 -17.771 1.00 96.12 203 MET A C 1
ATOM 1575 O O . MET A 1 203 ? 16.296 -18.455 -17.034 1.00 96.12 203 MET A O 1
ATOM 1579 N N . GLY A 1 204 ? 17.282 -17.511 -18.822 1.00 94.00 204 GLY A N 1
ATOM 1580 C CA . GLY A 1 204 ? 18.069 -18.669 -19.227 1.00 94.00 204 GLY A CA 1
ATOM 1581 C C . GLY A 1 204 ? 19.144 -19.060 -18.211 1.00 94.00 204 GLY A C 1
ATOM 1582 O O . GLY A 1 204 ? 19.397 -18.374 -17.217 1.00 94.00 204 GLY A O 1
ATOM 1583 N N . ALA A 1 205 ? 19.806 -20.187 -18.471 1.00 94.12 205 ALA A N 1
ATOM 1584 C CA . ALA A 1 205 ? 20.894 -20.681 -17.626 1.00 94.12 205 ALA A CA 1
ATOM 1585 C C . ALA A 1 205 ? 22.094 -19.720 -17.574 1.00 94.12 205 ALA A C 1
ATOM 1587 O O . ALA A 1 205 ? 22.809 -19.679 -16.577 1.00 94.12 205 ALA A O 1
ATOM 1588 N N . ASP A 1 206 ? 22.287 -18.929 -18.630 1.00 93.56 206 ASP A N 1
ATOM 1589 C CA . ASP A 1 206 ? 23.335 -17.916 -18.756 1.00 93.56 206 ASP A CA 1
ATOM 1590 C C . ASP A 1 206 ? 22.929 -16.537 -18.203 1.00 93.56 206 ASP A C 1
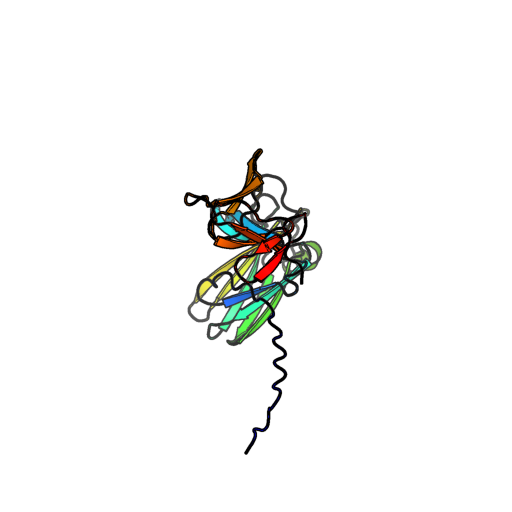ATOM 1592 O O . ASP A 1 206 ? 23.699 -15.582 -18.307 1.00 93.56 206 ASP A O 1
ATOM 1596 N N . GLY A 1 207 ? 21.726 -16.436 -17.630 1.00 93.94 207 GLY A N 1
ATOM 1597 C CA . GLY A 1 207 ? 21.181 -15.230 -17.013 1.00 93.94 207 GLY A CA 1
ATOM 1598 C C . GLY A 1 207 ? 20.396 -14.319 -17.943 1.00 93.94 207 GLY A C 1
ATOM 1599 O O . GLY A 1 207 ? 19.728 -13.410 -17.455 1.00 93.94 207 GLY A O 1
ATOM 1600 N N . TYR A 1 208 ? 20.429 -14.553 -19.256 1.00 95.62 208 TYR A N 1
ATOM 1601 C CA . TYR A 1 208 ? 19.740 -13.693 -20.212 1.00 95.62 208 TYR A CA 1
ATOM 1602 C C . TYR A 1 208 ? 18.302 -14.151 -20.454 1.00 95.62 208 TYR A C 1
ATOM 1604 O O . TYR A 1 208 ? 17.983 -15.339 -20.451 1.00 95.62 208 TYR A O 1
ATOM 1612 N N . MET A 1 209 ? 17.422 -13.183 -20.679 1.00 96.06 209 MET A N 1
ATOM 1613 C CA . MET A 1 209 ? 16.027 -13.395 -21.028 1.00 96.06 209 MET A CA 1
ATOM 1614 C C . MET A 1 209 ? 15.918 -14.133 -22.362 1.00 96.06 209 MET A C 1
ATOM 1616 O O . MET A 1 209 ? 16.507 -13.724 -23.365 1.00 96.06 209 MET A O 1
ATOM 1620 N N . LEU A 1 210 ? 15.116 -15.193 -22.386 1.00 95.12 210 LEU A N 1
ATOM 1621 C CA . LEU A 1 210 ? 14.790 -15.900 -23.618 1.00 95.12 210 LEU A CA 1
ATOM 1622 C C . LEU A 1 210 ? 13.801 -15.088 -24.467 1.00 95.12 210 LEU A C 1
ATOM 1624 O O . LEU A 1 210 ? 12.866 -14.487 -23.944 1.00 95.12 210 LEU A O 1
ATOM 1628 N N . THR A 1 211 ? 13.989 -15.100 -25.787 1.00 95.69 211 THR A N 1
ATOM 1629 C CA . THR A 1 211 ? 13.090 -14.462 -26.763 1.00 95.69 211 THR A CA 1
ATOM 1630 C C . THR A 1 211 ? 12.842 -15.393 -27.944 1.00 95.69 211 THR A C 1
ATOM 1632 O O . THR A 1 211 ? 13.709 -16.185 -28.314 1.00 95.69 211 THR A O 1
ATOM 1635 N N . ASN A 1 212 ? 11.640 -15.311 -28.516 1.00 95.56 212 ASN A N 1
ATOM 1636 C CA . ASN A 1 212 ? 11.179 -16.048 -29.694 1.00 95.56 212 ASN A CA 1
ATOM 1637 C C . ASN A 1 212 ? 11.515 -17.552 -29.672 1.00 95.56 212 ASN A C 1
ATOM 1639 O O . ASN A 1 212 ? 11.953 -18.125 -30.670 1.00 95.56 212 ASN A O 1
ATOM 1643 N N . THR A 1 213 ? 11.343 -18.198 -28.522 1.00 97.00 213 THR A N 1
ATOM 1644 C CA . THR A 1 213 ? 11.786 -19.579 -28.309 1.00 97.00 213 THR A CA 1
ATOM 1645 C C . THR A 1 213 ? 10.887 -20.312 -27.319 1.00 97.00 213 THR A C 1
ATOM 1647 O O . THR A 1 213 ? 9.962 -19.733 -26.749 1.00 97.00 213 THR A O 1
ATOM 1650 N N . THR A 1 214 ? 11.144 -21.604 -27.140 1.00 96.75 214 THR A N 1
ATOM 1651 C CA . THR A 1 214 ? 10.487 -22.441 -26.132 1.00 96.75 214 THR A CA 1
ATOM 1652 C C . THR A 1 214 ? 11.392 -22.548 -24.906 1.00 96.75 214 THR A C 1
ATOM 1654 O O . THR A 1 214 ? 12.593 -22.788 -25.041 1.00 96.75 214 THR A O 1
ATOM 1657 N N . THR A 1 215 ? 10.838 -22.328 -23.716 1.00 93.88 215 THR A N 1
ATOM 1658 C CA . THR A 1 215 ? 11.542 -22.429 -22.436 1.00 93.88 215 THR A CA 1
ATOM 1659 C C . THR A 1 215 ? 11.847 -23.897 -22.094 1.00 93.88 215 THR A C 1
ATOM 1661 O O . THR A 1 215 ? 11.182 -24.798 -22.612 1.00 93.88 215 THR A O 1
ATOM 1664 N N . PRO A 1 216 ? 12.832 -24.185 -21.220 1.00 94.12 216 PRO A N 1
ATOM 1665 C CA . PRO A 1 216 ? 13.189 -25.559 -20.842 1.00 94.12 216 PRO A CA 1
ATOM 1666 C C . PRO A 1 216 ? 12.042 -26.376 -20.229 1.00 94.12 216 PRO A C 1
ATOM 1668 O O . PRO A 1 216 ? 12.045 -27.600 -20.318 1.00 94.12 216 PRO A O 1
ATOM 1671 N N . ASP A 1 217 ? 11.067 -25.708 -19.616 1.00 92.31 217 ASP A N 1
ATOM 1672 C CA . ASP A 1 217 ? 9.854 -26.300 -19.048 1.00 92.31 217 ASP A CA 1
ATOM 1673 C C . ASP A 1 217 ? 8.672 -26.370 -20.040 1.00 92.31 217 ASP A C 1
ATOM 1675 O O . ASP A 1 217 ? 7.583 -26.799 -19.666 1.00 92.31 217 ASP A O 1
ATOM 1679 N N . GLY A 1 218 ? 8.889 -26.022 -21.315 1.00 94.88 218 GLY A N 1
ATOM 1680 C CA . GLY A 1 218 ? 7.968 -26.302 -22.422 1.00 94.88 218 GLY A CA 1
ATOM 1681 C C . GLY A 1 218 ? 6.995 -25.181 -22.800 1.00 94.88 218 GLY A C 1
ATOM 1682 O O . GLY A 1 218 ? 6.124 -25.408 -23.638 1.00 94.88 218 GLY A O 1
ATOM 1683 N N . TYR A 1 219 ? 7.126 -23.977 -22.239 1.00 94.12 219 TYR A N 1
ATOM 1684 C CA . TYR A 1 219 ? 6.278 -22.831 -22.588 1.00 94.12 219 TYR A CA 1
ATOM 1685 C C . TYR A 1 219 ? 6.883 -21.988 -23.717 1.00 94.12 219 TYR A C 1
ATOM 1687 O O . TYR A 1 219 ? 8.093 -21.970 -23.922 1.00 94.12 219 TYR A O 1
ATOM 1695 N N . ARG A 1 220 ? 6.052 -21.248 -24.460 1.00 95.88 220 ARG A N 1
ATOM 1696 C CA . ARG A 1 220 ? 6.512 -20.378 -25.552 1.00 95.88 220 ARG A CA 1
ATOM 1697 C C . ARG A 1 220 ? 6.654 -18.930 -25.085 1.00 95.88 220 ARG A C 1
ATOM 1699 O O . ARG A 1 220 ? 5.748 -18.400 -24.450 1.00 95.88 220 ARG A O 1
ATOM 1706 N N . VAL A 1 221 ? 7.754 -18.276 -25.452 1.00 87.44 221 VAL A N 1
ATOM 1707 C CA . VAL A 1 221 ? 7.912 -16.816 -25.353 1.00 87.44 221 VAL A CA 1
ATOM 1708 C C . VAL A 1 221 ? 7.984 -16.191 -26.748 1.00 87.44 221 VAL A C 1
ATOM 1710 O O . VAL A 1 221 ? 8.531 -16.789 -27.682 1.00 87.44 221 VAL A O 1
ATOM 1713 N N . ASP A 1 222 ? 7.412 -15.001 -26.909 1.00 89.94 222 ASP A N 1
ATOM 1714 C CA . ASP A 1 222 ? 7.390 -14.263 -28.175 1.00 89.94 222 ASP A CA 1
ATOM 1715 C C . ASP A 1 222 ? 8.690 -13.475 -28.437 1.00 89.94 222 ASP A C 1
ATOM 1717 O O . ASP A 1 222 ? 9.663 -13.559 -27.683 1.00 89.94 222 ASP A O 1
ATOM 1721 N N . ALA A 1 223 ? 8.733 -12.699 -29.526 1.00 89.12 223 ALA A N 1
ATOM 1722 C CA . ALA A 1 223 ? 9.894 -11.881 -29.894 1.00 89.12 223 ALA A CA 1
ATOM 1723 C C . ALA A 1 223 ? 10.242 -10.783 -28.871 1.00 89.12 223 ALA A C 1
ATOM 1725 O O . ALA A 1 223 ? 11.377 -10.314 -28.846 1.00 89.12 223 ALA A O 1
ATOM 1726 N N . SER A 1 224 ? 9.296 -10.391 -28.017 1.00 83.12 224 SER A N 1
ATOM 1727 C CA . SER A 1 224 ? 9.516 -9.478 -26.892 1.00 83.12 224 SER A CA 1
ATOM 1728 C C . SER A 1 224 ? 9.895 -10.209 -25.595 1.00 83.12 224 SER A C 1
ATOM 1730 O O . SER A 1 224 ? 10.132 -9.559 -24.579 1.00 83.12 224 SER A O 1
ATOM 1732 N N . GLY A 1 225 ? 9.982 -11.543 -25.620 1.00 87.44 225 GLY A N 1
ATOM 1733 C CA . GLY A 1 225 ? 10.306 -12.387 -24.466 1.00 87.44 225 GLY A CA 1
ATOM 1734 C C . GLY A 1 225 ? 9.123 -12.647 -23.539 1.00 87.44 225 GLY A C 1
ATOM 1735 O O . GLY A 1 225 ? 9.303 -13.236 -22.473 1.00 87.44 225 GLY A O 1
ATOM 1736 N N . VAL A 1 226 ? 7.923 -12.218 -23.932 1.00 85.75 226 VAL A N 1
ATOM 1737 C CA . VAL A 1 226 ? 6.707 -12.366 -23.138 1.00 85.75 226 VAL A CA 1
ATOM 1738 C C . VAL A 1 226 ? 6.167 -13.776 -23.326 1.00 85.75 226 VAL A C 1
ATOM 1740 O O . VAL A 1 226 ? 6.068 -14.269 -24.450 1.00 85.75 226 VAL A O 1
ATOM 1743 N N . TRP A 1 227 ? 5.816 -14.437 -22.226 1.00 90.56 227 TRP A N 1
ATOM 1744 C CA . TRP A 1 227 ? 5.124 -15.721 -22.270 1.00 90.56 227 TRP A CA 1
ATOM 1745 C C . TRP A 1 227 ? 3.792 -15.610 -23.019 1.00 90.56 227 TRP A C 1
ATOM 1747 O O . TRP A 1 227 ? 2.968 -14.743 -22.721 1.00 90.56 227 TRP A O 1
ATOM 1757 N N . VAL A 1 228 ? 3.575 -16.528 -23.956 1.00 83.12 228 VAL A N 1
ATOM 1758 C CA . VAL A 1 228 ? 2.341 -16.657 -24.732 1.00 83.12 228 VAL A CA 1
ATOM 1759 C C . VAL A 1 228 ? 1.743 -18.049 -24.537 1.00 83.12 228 VAL A C 1
ATOM 1761 O O . VAL A 1 228 ? 2.464 -19.039 -24.382 1.00 83.12 228 VAL A O 1
ATOM 1764 N N . LYS A 1 229 ? 0.411 -18.099 -24.497 1.00 76.38 229 LYS A N 1
ATOM 1765 C CA . LYS A 1 229 ? -0.377 -19.310 -24.251 1.00 76.38 229 LYS A CA 1
ATOM 1766 C C . LYS A 1 229 ? -0.711 -20.047 -25.542 1.00 76.38 229 LYS A C 1
ATOM 1768 O O . LYS A 1 229 ? -0.985 -19.357 -26.547 1.00 76.38 229 LYS A O 1
#

Foldseek 3Di:
DDDDDDDDPPPPPPPPAPQPPPPPWKTKGFPCCPAWWQFKDWFWAQDPVRDIDIDIATETAQFTKMKMATAAQKWWKKKWFAALQRYGLVQAIATQGMDGHRDMGIDTRHCVVCVVRSPGPDPAGTQKMKMWIQGPVRDIDIHMYGHPPRRDPNRCVPPPRDHPDQGWDWDADPVAIFTAGPVGDTDEQDWDQDSRPRFIWGQYNVRHTDEQDARPVGFGHYRVRTTDD

Mean predicted aligned error: 15.85 Å

pLDDT: mean 72.98, std 21.66, range [21.55, 97.0]

Nearest PDB structures (foldseek):
  7pl5-assembly1_AAA  TM=5.019E-01  e=1.129E-03  Streptococcus pneumoniae R6
  2wwc-assembly1_A  TM=5.367E-01  e=7.122E-03  Streptococcus pneumoniae R6
  5l7k-assembly1_A  TM=4.110E-01  e=3.646E-03  Homo sapiens
  4gok-assembly2_C  TM=3.892E-01  e=1.113E-02  Homo sapiens
  6ddu-assembly1_A  TM=4.211E-01  e=1.081E+00  Mus musculus

Secondary structure (DSSP, 8-state):
-----------------------TTEEEEETTHHHHEEEEEEEEEE-TTS-EEEEEEEEE-TTEEEEEEE-SSEEEEEEEEEETTS-EEEEEEEEEEEEETT-EEEEEE-HHHHTTTTT----S-EEEEEEEEEETTS-EEEEEEEETTT--TTSSTT-----SSS-EEEEE-SS-EEEEETTSSB--SEEEE-TTT--EEEE-TTSBBP-SEE-TTS-EE-TTS-EE-

Sequence (229 aa):
MKKSIKTAIFACIFAAAFQITAFAGFTWRVESADSSYVGTTNVTVTNTSGKKETEDAPIVKRGAVVTVTEAATSATYTVKAYDGMGNPIRDFNASLGTVKKGGTLQYTLDWNARKSEGKSSYTGQAGVFEIQAKDSDGKIWRQRFVINNVCASGVLSNMYLYSKGTFYQWKSNSKGWWVDKKSGGYLTNAWFQSPVSGLWYYMGADGYMLTNTTTPDGYRVDASGVWVK